Protein AF-0000000070183773 (afdb_homodimer)

Structure (mmCIF, N/CA/C/O backbone):
data_AF-0000000070183773-model_v1
#
loop_
_entity.id
_entity.type
_entity.pdbx_description
1 polymer 'Superfamily II DNA/RNA helicase, SNF2 family'
#
loop_
_atom_site.group_PDB
_atom_site.id
_atom_site.type_symbol
_atom_site.label_atom_id
_atom_site.label_alt_id
_atom_site.label_comp_id
_atom_site.label_asym_id
_atom_site.label_entity_id
_atom_site.label_seq_id
_atom_site.pdbx_PDB_ins_code
_atom_site.Cartn_x
_atom_site.Cartn_y
_atom_site.Cartn_z
_atom_site.occupancy
_atom_site.B_iso_or_equiv
_atom_site.auth_seq_id
_atom_site.auth_comp_id
_atom_site.auth_asym_id
_atom_site.auth_atom_id
_atom_site.pdbx_PDB_model_num
ATOM 1 N N . MET A 1 1 ? -5.711 18.906 1.796 1 95.44 1 MET A N 1
ATOM 2 C CA . MET A 1 1 ? -4.812 17.766 1.725 1 95.44 1 MET A CA 1
ATOM 3 C C . MET A 1 1 ? -5.145 16.734 2.809 1 95.44 1 MET A C 1
ATOM 5 O O . MET A 1 1 ? -5.59 17.109 3.896 1 95.44 1 MET A O 1
ATOM 9 N N . ALA A 1 2 ? -4.988 15.484 2.49 1 97.19 2 ALA A N 1
ATOM 10 C CA . ALA A 1 2 ? -5.207 14.445 3.494 1 97.19 2 ALA A CA 1
ATOM 11 C C . ALA A 1 2 ? -3.998 13.523 3.604 1 97.19 2 ALA A C 1
ATOM 13 O O . ALA A 1 2 ? -3.414 13.133 2.59 1 97.19 2 ALA A O 1
ATOM 14 N N . LEU A 1 3 ? -3.551 13.266 4.805 1 97.88 3 LEU A N 1
ATOM 15 C CA . LEU A 1 3 ? -2.586 12.219 5.117 1 97.88 3 LEU A CA 1
ATOM 16 C C . LEU A 1 3 ? -3.285 10.977 5.656 1 97.88 3 LEU A C 1
ATOM 18 O O . LEU A 1 3 ? -4.012 11.055 6.652 1 97.88 3 LEU A O 1
ATOM 22 N N . VAL A 1 4 ? -3.055 9.867 4.996 1 98.19 4 VAL A N 1
ATOM 23 C CA . VAL A 1 4 ? -3.744 8.625 5.34 1 98.19 4 VAL A CA 1
ATOM 24 C C . VAL A 1 4 ? -2.721 7.527 5.629 1 98.19 4 VAL A C 1
ATOM 26 O O . VAL A 1 4 ? -1.958 7.133 4.742 1 98.19 4 VAL A O 1
ATOM 29 N N . SER A 1 5 ? -2.682 7.066 6.875 1 98.31 5 SER A N 1
ATOM 30 C CA . SER A 1 5 ? -1.774 5.996 7.27 1 98.31 5 SER A CA 1
ATOM 31 C C . SER A 1 5 ? -2.154 5.426 8.633 1 98.31 5 SER A C 1
ATOM 33 O O . SER A 1 5 ? -2.4 6.176 9.578 1 98.31 5 SER A O 1
ATOM 35 N N . PRO A 1 6 ? -2.133 4.113 8.727 1 97.75 6 PRO A N 1
ATOM 36 C CA . PRO A 1 6 ? -2.41 3.57 10.055 1 97.75 6 PRO A CA 1
ATOM 37 C C . PRO A 1 6 ? -1.396 4.023 11.102 1 97.75 6 PRO A C 1
ATOM 39 O O . PRO A 1 6 ? -1.747 4.195 12.273 1 97.75 6 PRO A O 1
ATOM 42 N N . TRP A 1 7 ? -0.132 4.168 10.633 1 97.94 7 TRP A N 1
ATOM 43 C CA . TRP A 1 7 ? 0.935 4.645 11.508 1 97.94 7 TRP A CA 1
ATOM 44 C C . TRP A 1 7 ? 1.614 5.875 10.922 1 97.94 7 TRP A C 1
ATOM 46 O O . TRP A 1 7 ? 1.997 5.879 9.75 1 97.94 7 TRP A O 1
ATOM 56 N N . ILE A 1 8 ? 1.723 6.875 11.789 1 97.94 8 ILE A N 1
ATOM 57 C CA . ILE A 1 8 ? 2.422 8.086 11.367 1 97.94 8 ILE A CA 1
ATOM 58 C C . ILE A 1 8 ? 3.455 8.477 12.422 1 97.94 8 ILE A C 1
ATOM 60 O O . ILE A 1 8 ? 3.123 8.633 13.602 1 97.94 8 ILE A O 1
ATOM 64 N N . SER A 1 9 ? 4.652 8.562 12.016 1 97.38 9 SER A N 1
ATOM 65 C CA . SER A 1 9 ? 5.727 9.109 12.844 1 97.38 9 SER A CA 1
ATOM 66 C C . SER A 1 9 ? 6.02 10.562 12.484 1 97.38 9 SER A C 1
ATOM 68 O O . SER A 1 9 ? 5.754 10.992 11.359 1 97.38 9 SER A O 1
ATOM 70 N N . ASP A 1 10 ? 6.504 11.266 13.43 1 97.31 10 ASP A N 1
ATOM 71 C CA . ASP A 1 10 ? 6.941 12.625 13.141 1 97.31 10 ASP A CA 1
ATOM 72 C C . ASP A 1 10 ? 8.297 12.633 12.445 1 97.31 10 ASP A C 1
ATOM 74 O O . ASP A 1 10 ? 9.289 13.109 13 1 97.31 10 ASP A O 1
ATOM 78 N N . ILE A 1 11 ? 8.258 12.172 11.273 1 96.62 11 ILE A N 1
ATOM 79 C CA . ILE A 1 11 ? 9.469 12.016 10.484 1 96.62 11 ILE A CA 1
ATOM 80 C C . ILE A 1 11 ? 9.961 13.383 10.016 1 96.62 11 ILE A C 1
ATOM 82 O O . ILE A 1 11 ? 9.195 14.352 10.008 1 96.62 11 ILE A O 1
ATOM 86 N N . GLU A 1 12 ? 11.195 13.469 9.641 1 94 12 GLU A N 1
ATOM 87 C CA . GLU A 1 12 ? 11.711 14.664 8.992 1 94 12 GLU A CA 1
ATOM 88 C C . GLU A 1 12 ? 11.367 14.68 7.508 1 94 12 GLU A C 1
ATOM 90 O O . GLU A 1 12 ? 11.555 13.688 6.812 1 94 12 GLU A O 1
ATOM 95 N N . VAL A 1 13 ? 10.859 15.867 7.094 1 91.69 13 VAL A N 1
ATOM 96 C CA . VAL A 1 13 ? 10.531 16.031 5.68 1 91.69 13 VAL A CA 1
ATOM 97 C C . VAL A 1 13 ? 11.367 17.156 5.078 1 91.69 13 VAL A C 1
ATOM 99 O O . VAL A 1 13 ? 11.773 18.078 5.785 1 91.69 13 VAL A O 1
ATOM 102 N N . VAL A 1 14 ? 11.719 16.938 3.805 1 85.38 14 VAL A N 1
ATOM 103 C CA . VAL A 1 14 ? 12.461 17.953 3.074 1 85.38 14 VAL A CA 1
ATOM 104 C C . VAL A 1 14 ? 11.508 18.75 2.18 1 85.38 14 VAL A C 1
ATOM 106 O O . VAL A 1 14 ? 10.867 18.188 1.294 1 85.38 14 VAL A O 1
ATOM 109 N N . LEU A 1 15 ? 11.328 19.953 2.436 1 80 15 LEU A N 1
ATOM 110 C CA . LEU A 1 15 ? 10.43 20.828 1.687 1 80 15 LEU A CA 1
ATOM 111 C C . LEU A 1 15 ? 11.219 21.922 0.959 1 80 15 LEU A C 1
ATOM 113 O O . LEU A 1 15 ? 12.32 22.281 1.372 1 80 15 LEU A O 1
ATOM 117 N N . PRO A 1 16 ? 10.703 22.328 -0.235 1 72.62 16 PRO A N 1
ATOM 118 C CA . PRO A 1 16 ? 11.383 23.438 -0.902 1 72.62 16 PRO A CA 1
ATOM 119 C C . PRO A 1 16 ? 11.375 24.719 -0.068 1 72.62 16 PRO A C 1
ATOM 121 O O . PRO A 1 16 ? 10.414 24.969 0.668 1 72.62 16 PRO A O 1
ATOM 124 N N . VAL A 1 17 ? 12.539 25.312 -0.153 1 66.19 17 VAL A N 1
ATOM 125 C CA . VAL A 1 17 ? 12.625 26.578 0.572 1 66.19 17 VAL A CA 1
ATOM 126 C C . VAL A 1 17 ? 11.805 27.641 -0.146 1 66.19 17 VAL A C 1
ATOM 128 O O . VAL A 1 17 ? 11.969 27.859 -1.349 1 66.19 17 VAL A O 1
ATOM 131 N N . ASN A 1 18 ? 10.828 27.984 0.39 1 68.75 18 ASN A N 1
ATOM 132 C CA . ASN A 1 18 ? 10.008 29.094 -0.091 1 68.75 18 ASN A CA 1
ATOM 133 C C . ASN A 1 18 ? 9.422 29.906 1.064 1 68.75 18 ASN A C 1
ATOM 135 O O . ASN A 1 18 ? 9.938 29.859 2.182 1 68.75 18 ASN A O 1
ATOM 139 N N . ASN A 1 19 ? 8.609 30.844 0.77 1 61.78 19 ASN A N 1
ATOM 140 C CA . ASN A 1 19 ? 8.062 31.734 1.789 1 61.78 19 ASN A CA 1
ATOM 141 C C . ASN A 1 19 ? 7.402 30.953 2.922 1 61.78 19 ASN A C 1
ATOM 143 O O . ASN A 1 19 ? 7.277 31.453 4.039 1 61.78 19 ASN A O 1
ATOM 147 N N . ARG A 1 20 ? 7.113 29.766 2.672 1 60.97 20 ARG A N 1
ATOM 148 C CA . ARG A 1 20 ? 6.352 28.984 3.648 1 60.97 20 ARG A CA 1
ATOM 149 C C . ARG A 1 20 ? 7.277 28.188 4.555 1 60.97 20 ARG A C 1
ATOM 151 O O . ARG A 1 20 ? 6.941 27.922 5.711 1 60.97 20 ARG A O 1
ATOM 158 N N . PHE A 1 21 ? 8.344 27.875 3.951 1 66.44 21 PHE A N 1
ATOM 159 C CA . PHE A 1 21 ? 9.266 27 4.672 1 66.44 21 PHE A CA 1
ATOM 160 C C . PHE A 1 21 ? 10.609 27.688 4.895 1 66.44 21 PHE A C 1
ATOM 162 O O . PHE A 1 21 ? 11.312 28 3.938 1 66.44 21 PHE A O 1
ATOM 169 N N . ASP A 1 22 ? 10.938 27.953 6.066 1 64.94 22 ASP A N 1
ATOM 170 C CA . ASP A 1 22 ? 12.18 28.656 6.398 1 64.94 22 ASP A CA 1
ATOM 171 C C . ASP A 1 22 ? 13.367 27.703 6.375 1 64.94 22 ASP A C 1
ATOM 173 O O . ASP A 1 22 ? 14.523 28.125 6.316 1 64.94 22 ASP A O 1
ATOM 177 N N . GLU A 1 23 ? 12.883 26.422 6.594 1 75.44 23 GLU A N 1
ATOM 178 C CA . GLU A 1 23 ? 13.945 25.422 6.633 1 75.44 23 GLU A CA 1
ATOM 179 C C . GLU A 1 23 ? 13.711 24.312 5.609 1 75.44 23 GLU A C 1
ATOM 181 O O . GLU A 1 23 ? 12.562 23.922 5.367 1 75.44 23 GLU A O 1
ATOM 186 N N . ARG A 1 24 ? 14.836 23.875 5.105 1 77.5 24 ARG A N 1
ATOM 187 C CA . ARG A 1 24 ? 14.797 22.812 4.102 1 77.5 24 ARG A CA 1
ATOM 188 C C . ARG A 1 24 ? 14.344 21.5 4.711 1 77.5 24 ARG A C 1
ATOM 190 O O . ARG A 1 24 ? 13.625 20.734 4.07 1 77.5 24 ARG A O 1
ATOM 197 N N . LYS A 1 25 ? 14.578 21.391 6.066 1 88.25 25 LYS A N 1
ATOM 198 C CA . LYS A 1 25 ? 14.219 20.156 6.773 1 88.25 25 LYS A CA 1
ATOM 199 C C . LYS A 1 25 ? 13.43 20.469 8.039 1 88.25 25 LYS A C 1
ATOM 201 O O . LYS A 1 25 ? 13.789 21.359 8.805 1 88.25 25 LYS A O 1
ATOM 206 N N . MET A 1 26 ? 12.32 19.812 8.148 1 91.81 26 MET A N 1
ATOM 207 C CA . MET A 1 26 ? 11.531 19.984 9.367 1 91.81 26 MET A CA 1
ATOM 208 C C . MET A 1 26 ? 10.734 18.719 9.672 1 91.81 26 MET A C 1
ATOM 210 O O . MET A 1 26 ? 10.586 17.859 8.812 1 91.81 26 MET A O 1
ATOM 214 N N . TYR A 1 27 ? 10.289 18.656 10.906 1 95.12 27 TYR A N 1
ATOM 215 C CA . TYR A 1 27 ? 9.453 17.531 11.297 1 95.12 27 TYR A CA 1
ATOM 216 C C . TYR A 1 27 ? 8.07 17.625 10.664 1 95.12 27 TYR A C 1
ATOM 218 O O . TYR A 1 27 ? 7.57 18.734 10.422 1 95.12 27 TYR A O 1
ATOM 226 N N . LEU A 1 28 ? 7.5 16.516 10.438 1 96.38 28 LEU A N 1
ATOM 227 C CA . LEU A 1 28 ? 6.195 16.438 9.789 1 96.38 28 LEU A CA 1
ATOM 228 C C . LEU A 1 28 ? 5.172 17.297 10.523 1 96.38 28 LEU A C 1
ATOM 230 O O . LEU A 1 28 ? 4.395 18.016 9.898 1 96.38 28 LEU A O 1
ATOM 234 N N . SER A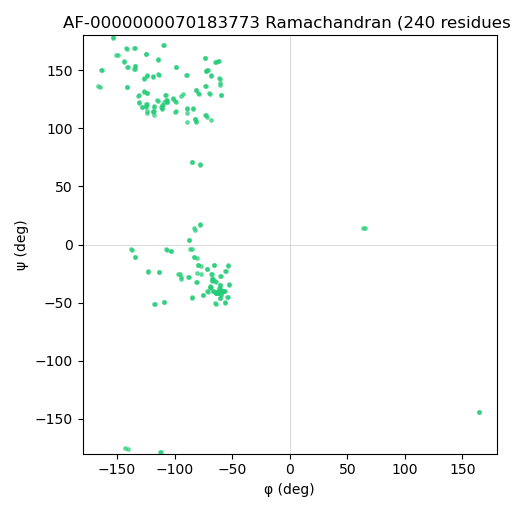 1 29 ? 5.133 17.234 11.836 1 95.38 29 SER A N 1
ATOM 235 C CA . SER A 1 29 ? 4.191 18.016 12.625 1 95.38 29 SER A CA 1
ATOM 236 C C . SER A 1 29 ? 4.332 19.516 12.328 1 95.38 29 SER A C 1
ATOM 238 O O . SER A 1 29 ? 3.334 20.219 12.156 1 95.38 29 SER A O 1
ATOM 240 N N . LYS A 1 30 ? 5.547 20 12.172 1 91.88 30 LYS A N 1
ATOM 241 C CA . LYS A 1 30 ? 5.805 21.406 11.875 1 91.88 30 LYS A CA 1
ATOM 242 C C . LYS A 1 30 ? 5.406 21.734 10.438 1 91.88 30 LYS A C 1
ATOM 244 O O . LYS A 1 30 ? 4.891 22.828 10.172 1 91.88 30 LYS A O 1
ATOM 249 N N . ALA A 1 31 ? 5.707 20.828 9.57 1 92.19 31 ALA A N 1
ATOM 250 C CA . ALA A 1 31 ? 5.328 21.031 8.172 1 92.19 31 ALA A CA 1
ATOM 251 C C . ALA A 1 31 ? 3.814 21.172 8.031 1 92.19 31 ALA A C 1
ATOM 253 O O . ALA A 1 31 ? 3.334 22.031 7.297 1 92.19 31 ALA A O 1
ATOM 254 N N . ILE A 1 32 ? 3.107 20.328 8.758 1 93.62 32 ILE A N 1
ATOM 255 C CA . ILE A 1 32 ? 1.65 20.375 8.719 1 93.62 32 ILE A CA 1
ATOM 256 C C . ILE A 1 32 ? 1.154 21.703 9.273 1 93.62 32 ILE A C 1
ATOM 258 O O . ILE A 1 32 ? 0.252 22.328 8.703 1 93.62 32 ILE A O 1
ATOM 262 N N . GLU A 1 33 ? 1.726 22.125 10.281 1 88.88 33 GLU A N 1
ATOM 263 C CA . GLU A 1 33 ? 1.355 23.406 10.891 1 88.88 33 GLU A CA 1
ATOM 264 C C . GLU A 1 33 ? 1.561 24.562 9.914 1 88.88 33 GLU A C 1
ATOM 266 O O . GLU A 1 33 ? 0.732 25.469 9.836 1 88.88 33 GLU A O 1
ATOM 271 N N . ALA A 1 34 ? 2.643 24.469 9.211 1 85.25 34 ALA A N 1
ATOM 272 C CA . ALA A 1 34 ? 2.961 25.531 8.258 1 85.25 34 ALA A CA 1
ATOM 273 C C . ALA A 1 34 ? 1.949 25.562 7.113 1 85.25 34 ALA A C 1
ATOM 275 O O . ALA A 1 34 ? 1.681 26.609 6.543 1 85.25 34 ALA A O 1
ATOM 276 N N . LEU A 1 35 ? 1.397 24.438 6.801 1 86.62 35 LEU A N 1
ATOM 277 C CA . LEU A 1 35 ? 0.444 24.312 5.703 1 86.62 35 LEU A CA 1
ATOM 278 C C . LEU A 1 35 ? -0.948 24.766 6.141 1 86.62 35 LEU A C 1
ATOM 280 O O . LEU A 1 35 ? -1.755 25.203 5.312 1 86.62 35 LEU A O 1
ATOM 284 N N . GLU A 1 36 ? -1.345 24.594 7.398 1 84.31 36 GLU A N 1
ATOM 285 C CA . GLU A 1 36 ? -2.678 24.828 7.941 1 84.31 36 GLU A CA 1
ATOM 286 C C . GLU A 1 36 ? -3.131 26.266 7.676 1 84.31 36 GLU A C 1
ATOM 288 O O . GLU A 1 36 ? -4.332 26.531 7.566 1 84.31 36 GLU A O 1
ATOM 293 N N . GLY A 1 37 ? -2.314 27.188 7.465 1 77 37 GLY A N 1
ATOM 294 C CA . GLY A 1 37 ? -2.721 28.547 7.148 1 77 37 GLY A CA 1
ATOM 295 C C . GLY A 1 37 ? -3.295 28.688 5.75 1 77 37 GLY A C 1
ATOM 296 O O . GLY A 1 37 ? -4.168 29.531 5.516 1 77 37 GLY A O 1
ATOM 297 N N . ASP A 1 38 ? -3.012 27.797 4.867 1 81.56 38 ASP A N 1
ATOM 298 C CA . ASP A 1 38 ? -3.348 27.938 3.453 1 81.56 38 ASP A CA 1
ATOM 299 C C . ASP A 1 38 ? -4.207 26.766 2.973 1 81.56 38 ASP A C 1
ATOM 301 O O . ASP A 1 38 ? -4.953 26.906 2.002 1 81.56 38 ASP A O 1
ATOM 305 N N . THR A 1 39 ? -4.07 25.703 3.707 1 86.88 39 THR A N 1
ATOM 306 C CA . THR A 1 39 ? -4.719 24.484 3.248 1 86.88 39 THR A CA 1
ATOM 307 C C . THR A 1 39 ? -5.301 23.703 4.426 1 86.88 39 THR A C 1
ATOM 309 O O . THR A 1 39 ? -4.684 23.625 5.492 1 86.88 39 THR A O 1
ATOM 312 N N . GLU A 1 40 ? -6.484 23.234 4.262 1 91.75 40 GLU A N 1
ATOM 313 C CA . GLU A 1 40 ? -7.039 22.312 5.254 1 91.75 40 GLU A CA 1
ATOM 314 C C . GLU A 1 40 ? -6.332 20.969 5.219 1 91.75 40 GLU A C 1
ATOM 316 O O . GLU A 1 40 ? -6.148 20.375 4.148 1 91.75 40 GLU A O 1
ATOM 321 N N . VAL A 1 41 ? -5.906 20.531 6.398 1 95.19 41 VAL A N 1
ATOM 322 C CA . VAL A 1 41 ? -5.199 19.266 6.469 1 95.19 41 VAL A CA 1
ATOM 323 C C . VAL A 1 41 ? -6.023 18.25 7.273 1 95.19 41 VAL A C 1
ATOM 325 O O . VAL A 1 41 ? -6.441 18.547 8.398 1 95.19 41 VAL A O 1
ATOM 328 N N . LEU A 1 42 ? -6.301 17.156 6.656 1 96 42 LEU A N 1
ATOM 329 C CA . LEU A 1 42 ? -6.961 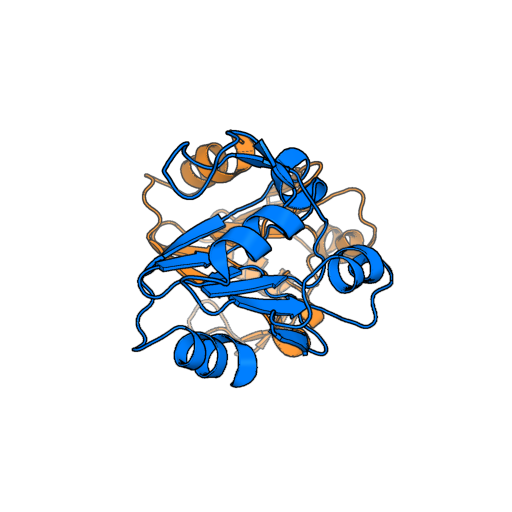16.016 7.277 1 96 42 LEU A CA 1
ATOM 330 C C . LEU A 1 42 ? -5.973 14.867 7.488 1 96 42 LEU A C 1
ATOM 332 O O . LEU A 1 42 ? -5.211 14.523 6.582 1 96 42 LEU A O 1
ATOM 336 N N . VAL A 1 43 ? -5.941 14.367 8.711 1 96.56 43 VAL A N 1
ATOM 337 C CA . VAL A 1 43 ? -5.062 13.242 9.016 1 96.56 43 VAL A CA 1
ATOM 338 C C . VAL A 1 43 ? -5.895 12.047 9.461 1 96.56 43 VAL A C 1
ATOM 340 O O . VAL A 1 43 ? -6.617 12.117 10.461 1 96.56 43 VAL A O 1
ATOM 343 N N . LEU A 1 44 ? -5.797 10.961 8.695 1 96.94 44 LEU A N 1
ATOM 344 C CA . LEU A 1 44 ? -6.488 9.719 9.031 1 96.94 44 LEU A CA 1
ATOM 345 C C . LEU A 1 44 ? -5.504 8.672 9.547 1 96.94 44 LEU A C 1
ATOM 347 O O . LEU A 1 44 ? -4.551 8.312 8.859 1 96.94 44 LEU A O 1
ATOM 351 N N . ILE A 1 45 ? -5.773 8.188 10.781 1 97.12 45 ILE A N 1
ATOM 352 C CA . ILE A 1 45 ? -4.891 7.219 11.422 1 97.12 45 ILE A CA 1
ATOM 353 C C . ILE A 1 45 ? -5.719 6.102 12.055 1 97.12 45 ILE A C 1
ATOM 355 O O . ILE A 1 45 ? 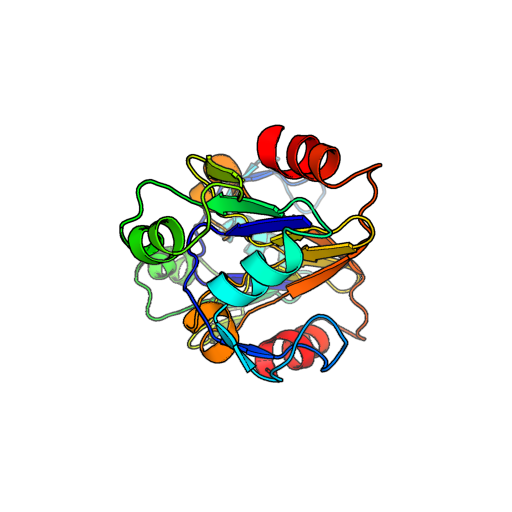-6.949 6.172 12.078 1 97.12 45 ILE A O 1
ATOM 359 N N . ARG A 1 46 ? -4.977 5.039 12.469 1 94.25 46 ARG A N 1
ATOM 360 C CA . ARG A 1 46 ? -5.57 4.07 13.383 1 94.25 46 ARG A CA 1
ATOM 361 C C . ARG A 1 46 ? -5.332 4.469 14.836 1 94.25 46 ARG A C 1
ATOM 363 O O . ARG A 1 46 ? -4.184 4.594 15.266 1 94.25 46 ARG A O 1
ATOM 370 N N . SER A 1 47 ? -6.234 4.918 15.5 1 76.06 47 SER A N 1
ATOM 371 C CA . SER A 1 47 ? -6.031 5.547 16.797 1 76.06 47 SER A CA 1
ATOM 372 C C . SER A 1 47 ? -5.879 4.5 17.906 1 76.06 47 SER A C 1
ATOM 374 O O . SER A 1 47 ? -5.473 4.824 19.016 1 76.06 47 SER A O 1
ATOM 376 N N . ASP A 1 48 ? -6.141 3.377 17.656 1 83.06 48 ASP A N 1
ATOM 377 C CA . ASP A 1 48 ? -5.957 2.363 18.688 1 83.06 48 ASP A CA 1
ATOM 378 C C . ASP A 1 48 ? -4.5 1.902 18.75 1 83.06 48 ASP A C 1
ATOM 380 O O . ASP A 1 48 ? -4.18 0.941 19.453 1 83.06 48 ASP A O 1
ATOM 384 N N . GLN A 1 49 ? -3.74 2.664 18.094 1 85.06 49 GLN A N 1
ATOM 385 C CA . GLN A 1 49 ? -2.316 2.338 18.078 1 85.06 49 GLN A CA 1
ATOM 386 C C . GLN A 1 49 ? -1.514 3.357 18.891 1 85.06 49 GLN A C 1
ATOM 388 O O . GLN A 1 49 ? -1.456 4.535 18.516 1 85.06 49 GLN A O 1
ATOM 393 N N . GLU A 1 50 ? -0.785 2.949 19.875 1 91.75 50 GLU A N 1
ATOM 394 C CA . GLU A 1 50 ? 0.013 3.834 20.719 1 91.75 50 GLU A CA 1
ATOM 395 C C . GLU A 1 50 ? 1.059 4.582 19.906 1 91.75 50 GLU A C 1
ATOM 397 O O . GLU A 1 50 ? 1.461 5.691 20.266 1 91.75 50 GLU A O 1
ATOM 402 N N . HIS A 1 51 ? 1.424 3.969 18.875 1 93.81 51 HIS A N 1
ATOM 403 C CA . HIS A 1 51 ? 2.41 4.559 17.984 1 93.81 51 HIS A CA 1
ATOM 404 C C . HIS A 1 51 ? 2 5.969 17.562 1 93.81 51 HIS A C 1
ATOM 406 O O . HIS A 1 51 ? 2.852 6.848 17.406 1 93.81 51 HIS A O 1
ATOM 412 N N . ASN A 1 52 ? 0.753 6.195 17.422 1 96.69 52 ASN A N 1
ATOM 413 C CA . ASN A 1 52 ? 0.258 7.449 16.859 1 96.69 52 ASN A CA 1
ATOM 414 C C . ASN A 1 52 ? 0.102 8.523 17.938 1 96.69 52 ASN A C 1
ATOM 416 O O . ASN A 1 52 ? -0.23 9.664 17.641 1 96.69 52 ASN A O 1
ATOM 420 N N . ASN A 1 53 ? 0.345 8.203 19.219 1 94.56 53 ASN A N 1
ATOM 421 C CA . ASN A 1 53 ? 0.145 9.164 20.297 1 94.56 53 ASN A CA 1
ATOM 422 C C . ASN A 1 53 ? 1.046 10.383 20.141 1 94.56 53 ASN A C 1
ATOM 424 O O . ASN A 1 53 ? 0.625 11.508 20.422 1 94.56 53 ASN A O 1
ATOM 428 N N . TYR A 1 54 ? 2.221 10.133 19.688 1 95.06 54 TYR A N 1
ATOM 429 C CA . TYR A 1 54 ? 3.176 11.227 19.562 1 95.06 54 TYR A CA 1
ATOM 430 C C . TYR A 1 54 ? 2.697 12.25 18.531 1 95.06 54 TYR A C 1
ATOM 432 O O . TYR A 1 54 ? 2.59 13.445 18.844 1 95.06 54 TYR A O 1
ATOM 440 N N . ILE A 1 55 ? 2.336 11.805 17.391 1 95.19 55 ILE A N 1
ATOM 441 C CA . ILE A 1 55 ? 1.965 12.75 16.344 1 95.19 55 ILE A CA 1
ATOM 442 C C . ILE A 1 55 ? 0.647 13.43 16.703 1 95.19 55 ILE A C 1
ATOM 444 O O . ILE A 1 55 ? 0.469 14.625 16.453 1 95.19 55 ILE A O 1
ATOM 448 N N . LYS A 1 56 ? -0.22 12.727 17.297 1 93.5 56 LYS A N 1
ATOM 449 C CA . LYS A 1 56 ? -1.495 13.289 17.734 1 93.5 56 LYS A CA 1
ATOM 450 C C . LYS A 1 56 ? -1.282 14.461 18.688 1 93.5 56 LYS A C 1
ATOM 452 O O . LYS A 1 56 ? -1.963 15.484 18.578 1 93.5 56 LYS A O 1
ATOM 457 N N . SER A 1 57 ? -0.367 14.328 19.516 1 93.94 57 SER A N 1
ATOM 458 C CA . SER A 1 57 ? -0.163 15.32 20.562 1 93.94 57 SER A CA 1
ATOM 459 C C . SER A 1 57 ? 0.652 16.5 20.062 1 93.94 57 SER A C 1
ATOM 461 O O . SER A 1 57 ? 0.72 17.547 20.703 1 93.94 57 SER A O 1
ATOM 463 N N . HIS A 1 58 ? 1.236 16.359 18.859 1 94.56 58 HIS A N 1
ATOM 464 C CA . HIS A 1 58 ? 2.115 17.422 18.359 1 94.56 58 HIS A CA 1
ATOM 465 C C . HIS A 1 58 ? 1.454 18.203 17.234 1 94.56 58 HIS A C 1
ATOM 467 O O . HIS A 1 58 ? 2.027 19.156 16.719 1 94.56 58 HIS A O 1
ATOM 473 N N . LEU A 1 59 ? 0.316 17.75 16.891 1 93.75 59 LEU A N 1
ATOM 474 C CA . LEU A 1 59 ? -0.429 18.5 15.883 1 93.75 59 LEU A CA 1
ATOM 475 C C . LEU A 1 59 ? -1.323 19.547 16.547 1 93.75 59 LEU A C 1
ATOM 477 O O . LEU A 1 59 ? -1.835 19.328 17.641 1 93.75 59 LEU A O 1
ATOM 481 N N . SER A 1 60 ? -1.42 20.625 15.789 1 90.5 60 SER A N 1
ATOM 482 C CA . SER A 1 60 ? -2.287 21.703 16.281 1 90.5 60 SER A CA 1
ATOM 483 C C . SER A 1 60 ? -3.742 21.25 16.344 1 90.5 60 SER A C 1
ATOM 485 O O . SER A 1 60 ? -4.152 20.344 15.594 1 90.5 60 SER A O 1
ATOM 487 N N . GLU A 1 61 ? -4.547 21.906 17.188 1 89.19 61 GLU A N 1
ATOM 488 C CA . GLU A 1 61 ? -5.965 21.594 17.328 1 89.19 61 GLU A CA 1
ATOM 489 C C . GLU A 1 61 ? -6.734 21.906 16.047 1 89.19 61 GLU A C 1
ATOM 491 O O . GLU A 1 61 ? -7.844 21.406 15.852 1 89.19 61 GLU A O 1
ATOM 496 N N . SER A 1 62 ? -6.109 22.688 15.234 1 89.12 62 SER A N 1
ATOM 497 C CA . SER A 1 62 ? -6.789 23.078 14 1 89.12 62 SER A CA 1
ATOM 498 C C . SER A 1 62 ? -6.703 21.969 12.953 1 89.12 62 SER A C 1
ATOM 500 O O . SER A 1 62 ? -7.438 21.984 11.961 1 89.12 62 SER A O 1
ATOM 502 N N . VAL A 1 63 ? -5.797 21.078 13.172 1 94.06 63 VAL A N 1
ATOM 503 C CA . VAL A 1 63 ? -5.68 19.953 12.25 1 94.06 63 VAL A CA 1
ATOM 504 C C . VAL A 1 63 ? -6.75 18.906 12.57 1 94.06 63 VAL A C 1
ATOM 506 O O . VAL A 1 63 ? -6.941 18.547 13.734 1 94.06 63 VAL A O 1
ATOM 509 N N . ASP A 1 64 ? -7.457 18.484 11.586 1 93.88 64 ASP A N 1
ATOM 510 C CA . ASP A 1 64 ? -8.469 17.453 11.758 1 93.88 64 ASP A CA 1
ATOM 511 C C . ASP A 1 64 ? -7.828 16.062 11.75 1 93.88 64 ASP A C 1
ATOM 513 O O . ASP A 1 64 ? -7.406 15.578 10.695 1 93.88 64 ASP A O 1
ATOM 517 N N . VAL A 1 65 ? -7.762 15.492 12.922 1 94.12 65 VAL A N 1
ATOM 518 C CA . VAL A 1 65 ? -7.234 14.133 13.07 1 94.12 65 VAL A CA 1
ATOM 519 C C . VAL A 1 65 ? -8.375 13.164 13.367 1 94.12 65 VAL A C 1
ATOM 521 O O . VAL A 1 65 ? -9.109 13.344 14.344 1 94.12 65 VAL A O 1
ATOM 524 N N . ARG A 1 66 ? -8.484 12.125 12.523 1 94.12 66 ARG A N 1
ATOM 525 C CA . ARG A 1 66 ? -9.57 11.164 12.695 1 94.12 66 ARG A CA 1
ATOM 526 C C . ARG A 1 66 ? -9.039 9.742 12.766 1 94.12 66 ARG A C 1
ATOM 528 O O . ARG A 1 66 ? -8.117 9.375 12.031 1 94.12 66 ARG A O 1
ATOM 535 N N . SER A 1 67 ? -9.695 9.023 13.617 1 93.81 67 SER A N 1
ATOM 536 C CA . SER A 1 67 ? -9.406 7.598 13.711 1 93.81 67 SER A CA 1
ATOM 537 C C . SER A 1 67 ? -10.32 6.781 12.812 1 93.81 67 SER A C 1
ATOM 539 O O . SER A 1 67 ? -11.539 6.953 12.836 1 93.81 67 SER A O 1
ATOM 541 N N . VAL A 1 68 ? -9.688 5.961 12.055 1 94.25 68 VAL A N 1
ATOM 542 C CA . VAL A 1 68 ? -10.438 5.082 11.156 1 94.25 68 VAL A CA 1
ATOM 543 C C . VAL A 1 68 ? -10.164 3.621 11.516 1 94.25 68 VAL A C 1
ATOM 545 O O . VAL A 1 68 ? -9.039 3.137 11.352 1 94.25 68 VAL A O 1
ATOM 548 N N . PRO A 1 69 ? -11.227 2.963 11.961 1 92.5 69 PRO A N 1
ATOM 549 C CA . PRO A 1 69 ? -11.023 1.543 12.266 1 92.5 69 PRO A CA 1
ATOM 550 C C . PRO A 1 69 ? -10.594 0.735 11.047 1 92.5 69 PRO A C 1
ATOM 552 O O . PRO A 1 69 ? -11.039 1.011 9.93 1 92.5 69 PRO A O 1
ATOM 555 N N . ASP A 1 70 ? -9.727 -0.236 11.211 1 94.19 70 ASP A N 1
ATOM 556 C CA . ASP A 1 70 ? -9.266 -1.197 10.219 1 94.19 70 ASP A CA 1
ATOM 557 C C . ASP A 1 70 ? -8.516 -0.499 9.086 1 94.19 70 ASP A C 1
ATOM 559 O O . ASP A 1 70 ? -8.32 -1.076 8.016 1 94.19 70 ASP A O 1
ATOM 563 N N . LEU A 1 71 ? -8.148 0.762 9.328 1 96.75 71 LEU A N 1
ATOM 564 C CA . LEU A 1 71 ? -7.387 1.489 8.32 1 96.75 71 LEU A CA 1
ATOM 565 C C . LEU A 1 71 ? -6.07 0.781 8.016 1 96.75 71 LEU A C 1
ATOM 567 O O . LEU A 1 71 ? -5.309 0.455 8.93 1 96.75 71 LEU A O 1
ATOM 571 N N . HIS A 1 72 ? -5.84 0.555 6.719 1 97.31 72 HIS A N 1
ATOM 572 C CA . HIS A 1 72 ? -4.566 -0.002 6.281 1 97.31 72 HIS A CA 1
ATOM 573 C C . HIS A 1 72 ? -4.059 0.706 5.027 1 97.31 72 HIS A C 1
ATOM 575 O O . HIS A 1 72 ? -2.912 0.502 4.617 1 97.31 72 HIS A O 1
ATOM 581 N N . ALA A 1 73 ? -4.891 1.618 4.539 1 97.88 73 ALA A N 1
ATOM 582 C CA . ALA A 1 73 ? -4.527 2.424 3.377 1 97.88 73 ALA A CA 1
ATOM 583 C C . ALA A 1 73 ? -3.4 3.396 3.713 1 97.88 73 ALA A C 1
ATOM 585 O O . ALA A 1 73 ? -3.291 3.861 4.852 1 97.88 73 ALA A O 1
ATOM 586 N N . LYS A 1 74 ? -2.529 3.66 2.752 1 98.31 74 LYS A N 1
ATOM 587 C CA . LYS A 1 74 ? -1.482 4.676 2.807 1 98.31 74 LYS A CA 1
ATOM 588 C C . LYS A 1 74 ? -1.586 5.637 1.627 1 98.31 74 LYS A C 1
ATOM 590 O O . LYS A 1 74 ? -1.523 5.219 0.469 1 98.31 74 LYS A O 1
ATOM 595 N N . ALA A 1 75 ? -1.754 6.91 1.952 1 98.44 75 ALA A N 1
ATOM 596 C CA . ALA A 1 75 ? -1.874 7.867 0.854 1 98.44 75 ALA A CA 1
ATOM 597 C C . ALA A 1 75 ? -1.658 9.297 1.345 1 98.44 75 ALA A C 1
ATOM 599 O O . ALA A 1 75 ? -1.888 9.602 2.518 1 98.44 75 ALA A O 1
ATOM 600 N N . VAL A 1 76 ? -1.162 10.133 0.537 1 97.94 76 VAL A N 1
ATOM 601 C CA . VAL A 1 76 ? -1.249 11.586 0.62 1 97.94 76 VAL A CA 1
ATOM 602 C C . VAL A 1 76 ? -2.133 12.117 -0.507 1 97.94 76 VAL A C 1
ATOM 604 O O . VAL A 1 76 ? -1.802 11.969 -1.686 1 97.94 76 VAL A O 1
ATOM 607 N N . VAL A 1 77 ? -3.213 12.727 -0.129 1 97.94 77 VAL A N 1
ATOM 608 C CA . VAL A 1 77 ? -4.227 13.117 -1.104 1 97.94 77 VAL A CA 1
ATOM 609 C C . VAL A 1 77 ? -4.254 14.641 -1.232 1 97.94 77 VAL A C 1
ATOM 611 O O . VAL A 1 77 ? -4.445 15.352 -0.242 1 97.94 77 VAL A O 1
ATOM 614 N N . SER A 1 78 ? -4.02 15.109 -2.359 1 96.81 78 SER A N 1
ATOM 615 C CA . SER A 1 78 ? -4.18 16.531 -2.682 1 96.81 78 SER A CA 1
ATOM 616 C C . SER A 1 78 ? -5.328 16.75 -3.66 1 96.81 78 SER A C 1
ATOM 618 O O . SER A 1 78 ? -6.008 15.797 -4.051 1 96.81 78 SER A O 1
ATOM 620 N N . GLU A 1 79 ? -5.52 18 -4.027 1 95.56 79 GLU A N 1
ATOM 621 C CA . GLU A 1 79 ? -6.621 18.328 -4.926 1 95.56 79 GLU A CA 1
ATOM 622 C C . GLU A 1 79 ? -6.426 17.703 -6.297 1 95.56 79 GLU A C 1
ATOM 624 O O . GLU A 1 79 ? -7.387 17.234 -6.918 1 95.56 79 GLU A O 1
ATOM 629 N N . ASP A 1 80 ? -5.137 17.547 -6.723 1 96.44 80 ASP A N 1
ATOM 630 C CA . ASP A 1 80 ? -4.898 17.188 -8.117 1 96.44 80 ASP A CA 1
ATOM 631 C C . ASP A 1 80 ? -4.293 15.781 -8.219 1 96.44 80 ASP A C 1
ATOM 633 O O . ASP A 1 80 ? -4.371 15.141 -9.273 1 96.44 80 ASP A O 1
ATOM 637 N N . SER A 1 81 ? -3.65 15.383 -7.102 1 97.56 81 SER A N 1
ATOM 638 C CA . SER A 1 81 ? -2.908 14.125 -7.203 1 97.56 81 SER A CA 1
ATOM 639 C C . SER A 1 81 ? -2.975 13.336 -5.902 1 97.56 81 SER A C 1
ATOM 641 O O . SER A 1 81 ? -3.277 13.898 -4.844 1 97.56 81 SER A O 1
ATOM 643 N N . VAL A 1 82 ? -2.76 12.078 -6.043 1 97.88 82 VAL A N 1
ATOM 644 C CA . VAL A 1 82 ? -2.727 11.172 -4.902 1 97.88 82 VAL A CA 1
ATOM 645 C C . VAL A 1 82 ? -1.445 10.344 -4.9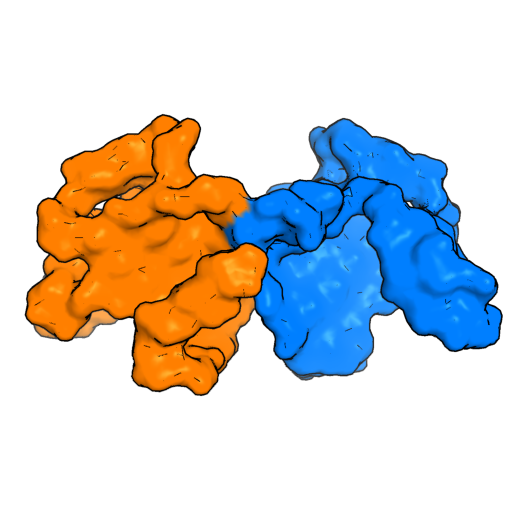41 1 97.88 82 VAL A C 1
ATOM 647 O O . VAL A 1 82 ? -1.139 9.711 -5.957 1 97.88 82 VAL A O 1
ATOM 650 N N . TYR A 1 83 ? -0.669 10.5 -3.947 1 97.94 83 TYR A N 1
ATOM 651 C CA . TYR A 1 83 ? 0.41 9.547 -3.699 1 97.94 83 TYR A CA 1
ATOM 652 C C . TYR A 1 83 ? -0.095 8.344 -2.92 1 97.94 83 TYR A C 1
ATOM 654 O O . TYR A 1 83 ? -0.585 8.477 -1.797 1 97.94 83 TYR A O 1
ATOM 662 N N . ILE A 1 84 ? -0.031 7.113 -3.506 1 98 84 ILE A N 1
ATOM 663 C CA . ILE A 1 84 ? -0.636 5.918 -2.926 1 98 84 ILE A CA 1
ATOM 664 C C . ILE A 1 84 ? 0.347 4.754 -3.004 1 98 84 ILE A C 1
ATOM 666 O O . ILE A 1 84 ? 1.152 4.672 -3.936 1 98 84 ILE A O 1
ATOM 670 N N . GLY A 1 85 ? 0.24 3.82 -2.059 1 97.81 85 GLY A N 1
ATOM 671 C CA . GLY A 1 85 ? 1.078 2.635 -2.127 1 97.81 85 GLY A CA 1
ATOM 672 C C . GLY A 1 85 ? 1.119 1.859 -0.823 1 97.81 85 GLY A C 1
ATOM 673 O O . GLY A 1 85 ? 0.1 1.72 -0.145 1 97.81 85 GLY A O 1
ATOM 674 N N . SER A 1 86 ? 2.297 1.33 -0.596 1 98.31 86 SER A N 1
ATOM 675 C CA . SER A 1 86 ? 2.438 0.41 0.527 1 98.31 86 SER A CA 1
ATOM 676 C C . SER A 1 86 ? 3.123 1.085 1.711 1 98.31 86 SER A C 1
ATOM 678 O O . SER A 1 86 ? 3.15 0.536 2.814 1 98.31 86 SER A O 1
ATOM 680 N N . ALA A 1 87 ? 3.598 2.334 1.565 1 98.06 87 ALA A N 1
ATOM 681 C CA . ALA A 1 87 ? 4.477 2.939 2.562 1 98.06 87 ALA A CA 1
ATOM 682 C C . ALA A 1 87 ? 3.67 3.67 3.633 1 98.06 87 ALA A C 1
ATOM 684 O O . ALA A 1 87 ? 2.984 4.652 3.34 1 98.06 87 ALA A O 1
ATOM 685 N N . ASN A 1 88 ? 3.752 3.223 4.871 1 98.31 88 ASN A N 1
ATOM 686 C CA . ASN A 1 88 ? 3.303 4.047 5.988 1 98.31 88 ASN A CA 1
ATOM 687 C C . ASN A 1 88 ? 4.109 5.34 6.09 1 98.31 88 ASN A C 1
ATOM 689 O O . ASN A 1 88 ? 5.223 5.422 5.574 1 98.31 88 ASN A O 1
ATOM 693 N N . ILE A 1 89 ? 3.527 6.293 6.715 1 98.19 89 ILE A N 1
ATOM 694 C CA . ILE A 1 89 ? 4.266 7.531 6.953 1 98.19 89 ILE A CA 1
ATOM 695 C C . ILE A 1 89 ? 5.109 7.391 8.219 1 98.19 89 ILE A C 1
ATOM 697 O O . ILE A 1 89 ? 4.773 7.961 9.258 1 98.19 89 ILE A O 1
ATOM 701 N N . THR A 1 90 ? 6.156 6.605 8.164 1 97.81 90 THR A N 1
ATOM 702 C CA . THR A 1 90 ? 7.102 6.281 9.227 1 97.81 90 THR A CA 1
ATOM 703 C C . THR A 1 90 ? 8.523 6.184 8.672 1 97.81 90 THR A C 1
ATOM 705 O O . THR A 1 90 ? 8.727 6.227 7.461 1 97.81 90 THR A O 1
ATOM 708 N N . ARG A 1 91 ? 9.445 6.125 9.555 1 95.56 91 ARG A N 1
ATOM 709 C CA . ARG A 1 91 ? 10.82 5.91 9.117 1 95.56 91 ARG A CA 1
ATOM 710 C C . ARG A 1 91 ? 10.961 4.586 8.375 1 95.56 91 ARG A C 1
ATOM 712 O O . ARG A 1 91 ? 11.648 4.512 7.352 1 95.56 91 ARG A O 1
ATOM 719 N N . GLY A 1 92 ? 10.305 3.582 8.828 1 95.88 92 GLY A N 1
ATOM 720 C CA . GLY A 1 92 ? 10.328 2.297 8.148 1 95.88 92 GLY A CA 1
ATOM 721 C C . GLY A 1 92 ? 9.789 2.359 6.734 1 95.88 92 GLY A C 1
ATOM 722 O O . GLY A 1 92 ? 10.422 1.861 5.801 1 95.88 92 GLY A O 1
ATOM 723 N N . GLY A 1 93 ? 8.664 3.02 6.578 1 96.56 93 GLY A N 1
ATOM 724 C CA . GLY A 1 93 ? 8.031 3.131 5.273 1 96.56 93 GLY A CA 1
ATOM 725 C C . GLY A 1 93 ? 8.836 3.961 4.289 1 96.56 93 GLY A C 1
ATOM 726 O O . GLY A 1 93 ? 8.812 3.697 3.086 1 96.56 93 GLY A O 1
ATOM 727 N N . LEU A 1 94 ? 9.555 4.926 4.836 1 94.06 94 LEU A N 1
ATOM 728 C CA . LEU A 1 94 ? 10.195 5.887 3.945 1 94.06 94 LEU A CA 1
ATOM 729 C C . LEU A 1 94 ? 11.648 5.5 3.684 1 94.06 94 LEU A C 1
ATOM 731 O O . LEU A 1 94 ? 12.188 5.801 2.617 1 94.06 94 LEU A O 1
ATOM 735 N N . PHE A 1 95 ? 12.305 4.695 4.684 1 92.62 95 PHE A N 1
ATOM 736 C CA . PHE A 1 95 ? 13.75 4.594 4.523 1 92.62 95 PHE A CA 1
ATOM 737 C C . PHE A 1 95 ? 14.211 3.15 4.691 1 92.62 95 PHE A C 1
ATOM 739 O O . PHE A 1 95 ? 15.359 2.822 4.395 1 92.62 95 PHE A O 1
ATOM 746 N N . VAL A 1 96 ? 13.422 2.264 5.129 1 93.19 96 VAL A N 1
ATOM 747 C CA . VAL A 1 96 ? 13.906 0.932 5.484 1 93.19 96 VAL A CA 1
ATOM 748 C C . VAL A 1 96 ? 13.242 -0.113 4.59 1 93.19 96 VAL A C 1
ATOM 750 O O . VAL A 1 96 ? 13.93 -0.896 3.928 1 93.19 96 VAL A O 1
ATOM 753 N N . ASN A 1 97 ? 11.922 -0.044 4.516 1 95.38 97 ASN A N 1
ATOM 754 C CA . ASN A 1 97 ? 11.148 -1.057 3.801 1 95.38 97 ASN A CA 1
ATOM 755 C C . ASN A 1 97 ? 11.312 -0.923 2.289 1 95.38 97 ASN A C 1
ATOM 757 O O . ASN A 1 97 ? 11.602 0.165 1.786 1 95.38 97 ASN A O 1
ATOM 761 N N . ARG A 1 98 ? 11.219 -2.031 1.629 1 95.38 98 ARG A N 1
ATOM 762 C CA . ARG A 1 98 ? 11.023 -2.02 0.183 1 95.38 98 ARG A CA 1
ATOM 763 C C . ARG A 1 98 ? 9.555 -1.819 -0.166 1 95.38 98 ARG A C 1
ATOM 765 O O . ARG A 1 98 ? 8.742 -2.736 -0.012 1 95.38 98 ARG A O 1
ATOM 772 N N . GLU A 1 99 ? 9.273 -0.696 -0.637 1 96.81 99 GLU A N 1
ATOM 773 C CA . GLU A 1 99 ? 7.902 -0.251 -0.855 1 96.81 99 GLU A CA 1
ATOM 774 C C . GLU A 1 99 ? 7.609 -0.069 -2.342 1 96.81 99 GLU A C 1
ATOM 776 O O . GLU A 1 99 ? 8.531 0.062 -3.148 1 96.81 99 GLU A O 1
ATOM 781 N N . LEU A 1 100 ? 6.395 -0.087 -2.695 1 96.88 100 LEU A N 1
ATOM 782 C CA . LEU A 1 100 ? 5.91 0.334 -4.004 1 96.88 100 LEU A CA 1
ATOM 783 C C . LEU A 1 100 ? 4.84 1.413 -3.869 1 96.88 100 LEU A C 1
ATOM 785 O O . LEU A 1 100 ? 3.807 1.192 -3.234 1 96.88 100 LEU A O 1
ATOM 789 N N . CYS A 1 101 ? 5.133 2.58 -4.43 1 96.81 101 CYS A N 1
ATOM 790 C CA . CYS A 1 101 ? 4.207 3.709 -4.414 1 96.81 101 CYS A CA 1
ATOM 791 C C . CYS A 1 101 ? 4.109 4.355 -5.789 1 96.81 101 CYS A C 1
ATOM 793 O O . CYS A 1 101 ? 5.008 4.195 -6.621 1 96.81 101 CYS A O 1
ATOM 795 N N . GLN A 1 102 ? 2.953 4.98 -5.996 1 95.56 102 GLN A N 1
ATOM 796 C CA . GLN A 1 102 ? 2.711 5.688 -7.25 1 95.56 102 GLN A CA 1
ATOM 797 C C . GLN A 1 102 ? 1.96 6.992 -7.012 1 95.56 102 GLN A C 1
ATOM 799 O O . GLN A 1 102 ? 1.283 7.148 -5.992 1 95.56 102 GLN A O 1
ATOM 804 N N . ILE A 1 103 ? 2.184 7.949 -7.945 1 96.75 103 ILE A N 1
ATOM 805 C CA . ILE A 1 103 ? 1.363 9.156 -7.988 1 96.75 103 ILE A CA 1
ATOM 806 C C . ILE A 1 103 ? 0.321 9.031 -9.094 1 96.75 103 ILE A C 1
ATOM 808 O O . ILE A 1 103 ? 0.659 8.727 -10.242 1 96.75 103 ILE A O 1
ATOM 812 N N . VAL A 1 104 ? -0.907 9.203 -8.719 1 96.12 104 VAL A N 1
ATOM 813 C CA . VAL A 1 104 ? -1.991 9.164 -9.688 1 96.12 104 VAL A CA 1
ATOM 814 C C . VAL A 1 104 ? -2.812 10.445 -9.609 1 96.12 104 VAL A C 1
ATOM 816 O O . VAL A 1 104 ? -2.688 11.203 -8.641 1 96.12 104 VAL A O 1
ATOM 819 N N . GLU A 1 105 ? -3.564 10.641 -10.625 1 96.62 105 GLU A N 1
ATOM 820 C CA . GLU A 1 105 ? -4.449 11.805 -10.617 1 96.62 105 GLU A CA 1
ATOM 821 C C . GLU A 1 105 ? -5.621 11.602 -9.664 1 96.62 105 GLU A C 1
ATOM 823 O O . GLU A 1 105 ? -6.191 10.508 -9.594 1 96.62 105 GLU A O 1
ATOM 828 N N . ASN A 1 106 ? -5.91 12.641 -8.922 1 97.69 106 ASN A N 1
ATOM 829 C CA . ASN A 1 106 ? -7.184 12.648 -8.203 1 97.69 106 ASN A CA 1
ATOM 830 C C . ASN A 1 106 ? -8.359 12.875 -9.148 1 97.69 106 ASN A C 1
ATOM 832 O O . ASN A 1 106 ? -8.562 13.984 -9.648 1 97.69 106 ASN A O 1
ATOM 836 N N . GLU A 1 107 ? -9.164 11.891 -9.336 1 96.06 107 GLU A N 1
ATOM 837 C CA . GLU A 1 107 ? -10.219 11.93 -10.344 1 96.06 107 GLU A CA 1
ATOM 838 C C . GLU A 1 107 ? -11.492 12.547 -9.773 1 96.06 107 GLU A C 1
ATOM 840 O O . GLU A 1 107 ? -12.5 12.664 -10.477 1 96.06 107 GLU A O 1
ATOM 845 N N . TYR A 1 108 ? -11.453 12.984 -8.602 1 96.38 108 TYR A N 1
ATOM 846 C CA . TYR A 1 108 ? -12.633 13.531 -7.945 1 96.38 108 TYR A CA 1
ATOM 847 C C . TYR A 1 108 ? -12.508 15.039 -7.77 1 96.38 108 TYR A C 1
ATOM 849 O O . TYR A 1 108 ? -11.438 15.609 -8.016 1 96.38 108 TYR A O 1
ATOM 857 N N . ASP A 1 109 ? -13.602 15.719 -7.332 1 93.38 109 ASP A N 1
ATOM 858 C CA . ASP A 1 109 ? -13.688 17.172 -7.293 1 93.38 109 ASP A CA 1
ATOM 859 C C . ASP A 1 109 ? -12.766 17.75 -6.223 1 93.38 109 ASP A C 1
ATOM 861 O O . ASP A 1 109 ? -12.266 18.875 -6.363 1 93.38 109 ASP A O 1
ATOM 865 N N . ASP A 1 110 ? -12.688 17.016 -5.125 1 95.25 110 ASP A N 1
ATOM 866 C CA . ASP A 1 110 ? -11.836 17.5 -4.039 1 95.25 110 ASP A CA 1
ATOM 867 C C . ASP A 1 110 ? -11.344 16.328 -3.184 1 95.25 110 ASP A C 1
ATOM 869 O O . ASP A 1 110 ? -11.648 15.172 -3.467 1 95.25 110 ASP A O 1
ATOM 873 N N . VAL A 1 111 ? -10.539 16.625 -2.193 1 96.44 111 VAL A N 1
ATOM 874 C CA . VAL A 1 111 ? -9.906 15.664 -1.305 1 96.44 111 VAL A CA 1
ATOM 875 C C . VAL A 1 111 ? -10.977 14.898 -0.52 1 96.44 111 VAL A C 1
ATOM 877 O O . VAL A 1 111 ? -10.898 13.68 -0.382 1 96.44 111 VAL A O 1
ATOM 880 N N . ASP A 1 112 ? -12 15.586 -0.085 1 94.69 112 ASP A N 1
ATOM 881 C CA . ASP A 1 112 ? -13.047 14.969 0.716 1 94.69 112 ASP A CA 1
ATOM 882 C C . ASP A 1 112 ? -13.797 13.906 -0.086 1 94.69 112 ASP A C 1
ATOM 884 O O . ASP A 1 112 ? -14.102 12.836 0.432 1 94.69 112 ASP A O 1
ATOM 888 N N . GLN A 1 113 ? -14.047 14.234 -1.283 1 96.06 113 GLN A N 1
ATOM 889 C CA . GLN A 1 113 ? -14.758 13.273 -2.125 1 96.06 113 GLN A CA 1
ATOM 890 C C . GLN A 1 113 ? -13.906 12.039 -2.396 1 96.06 113 GLN A C 1
ATOM 892 O O . GLN A 1 113 ? -14.414 10.922 -2.414 1 96.06 113 GLN A O 1
ATOM 897 N N . TYR A 1 114 ? -12.641 12.25 -2.629 1 96.88 114 TYR A N 1
ATOM 898 C CA . TYR A 1 114 ? -11.742 11.109 -2.812 1 96.88 114 TYR A CA 1
ATOM 899 C C . TYR A 1 114 ? -11.805 10.172 -1.614 1 96.88 114 TYR A C 1
ATOM 901 O O . TYR A 1 114 ? -11.953 8.961 -1.775 1 96.88 114 TYR A O 1
ATOM 909 N N . ILE A 1 115 ? -11.672 10.734 -0.455 1 95.94 115 ILE A N 1
ATOM 910 C CA . ILE A 1 115 ? -11.648 9.945 0.776 1 95.94 115 ILE A CA 1
ATOM 911 C C . ILE A 1 115 ? -12.977 9.219 0.948 1 95.94 115 ILE A C 1
ATOM 913 O O . ILE A 1 115 ? -13 8.031 1.28 1 95.94 115 ILE A O 1
ATOM 917 N N . GLU A 1 116 ? -14.023 9.883 0.678 1 93.69 116 GLU A N 1
ATOM 918 C CA . GLU A 1 116 ? -15.352 9.305 0.844 1 93.69 116 GLU A CA 1
ATOM 919 C C . GLU A 1 116 ? -15.562 8.125 -0.1 1 93.69 116 GLU A C 1
ATOM 921 O O . GLU A 1 116 ? -16.047 7.07 0.314 1 93.69 116 GLU A O 1
ATOM 926 N N . VAL A 1 117 ? -15.133 8.234 -1.31 1 94.12 117 VAL A N 1
ATOM 927 C CA . VAL A 1 117 ? -15.43 7.238 -2.334 1 94.12 117 VAL A CA 1
ATOM 928 C C . VAL A 1 117 ? -14.414 6.102 -2.256 1 94.12 117 VAL A C 1
ATOM 930 O O . VAL A 1 117 ? -14.781 4.926 -2.305 1 94.12 117 VAL A O 1
ATOM 933 N N . GLU A 1 118 ? -13.148 6.461 -2.135 1 93.69 118 GLU A N 1
ATOM 934 C CA . GLU A 1 118 ? -12.094 5.465 -2.283 1 93.69 118 GLU A CA 1
ATOM 935 C C . GLU A 1 118 ? -11.781 4.789 -0.951 1 93.69 118 GLU A C 1
ATOM 937 O O . GLU A 1 118 ? -11.312 3.648 -0.923 1 93.69 118 GLU A O 1
ATOM 942 N N . LEU A 1 119 ? -11.984 5.422 0.147 1 90.69 119 LEU A N 1
ATOM 943 C CA . LEU A 1 119 ? -11.594 4.852 1.432 1 90.69 119 LEU A CA 1
ATOM 944 C C . LEU A 1 119 ? -12.82 4.441 2.24 1 90.69 119 LEU A C 1
ATOM 946 O O . LEU A 1 119 ? -12.828 3.385 2.875 1 90.69 119 LEU A O 1
ATOM 950 N N . ASP A 1 120 ? -13.883 5.32 2.41 1 76.06 120 ASP A N 1
ATOM 951 C CA . ASP A 1 120 ? -15.031 5.078 3.27 1 76.06 120 ASP A CA 1
ATOM 952 C C . ASP A 1 120 ? -15.992 4.078 2.633 1 76.06 120 ASP A C 1
ATOM 954 O O . ASP A 1 120 ? -16.672 3.322 3.336 1 76.06 120 ASP A O 1
ATOM 958 N N . TYR A 1 121 ? -16.25 4.254 1.286 1 58.97 121 TYR A N 1
ATOM 959 C CA . TYR A 1 121 ? -17.25 3.416 0.653 1 58.97 121 TYR A CA 1
ATOM 960 C C . TYR A 1 121 ? -16.703 2.025 0.356 1 58.97 121 TYR A C 1
ATOM 962 O O . TYR A 1 121 ? -17.281 1.277 -0.435 1 58.97 121 TYR A O 1
ATOM 970 N N . GLN A 1 122 ? -15.672 1.723 0.984 1 51.62 122 GLN A N 1
ATOM 971 C CA . GLN A 1 122 ? -15.32 0.313 0.838 1 51.62 122 GLN A CA 1
ATOM 972 C C . GLN A 1 122 ? -15.93 -0.524 1.957 1 51.62 122 GLN A C 1
ATOM 974 O O . GLN A 1 122 ? -16.203 -0.011 3.043 1 51.62 122 GLN A O 1
ATOM 979 N N . MET B 1 1 ? 3.805 -13.406 -14.734 1 95.44 1 MET B N 1
ATOM 980 C CA . MET B 1 1 ? 3.082 -12.719 -13.664 1 95.44 1 MET B CA 1
ATOM 981 C C . MET B 1 1 ? 3.848 -12.797 -12.352 1 95.44 1 MET B C 1
ATOM 983 O O . MET B 1 1 ? 4.535 -13.789 -12.086 1 95.44 1 MET B O 1
ATOM 987 N N . ALA B 1 2 ? 3.779 -11.75 -11.578 1 97.19 2 ALA B N 1
ATOM 988 C CA . ALA B 1 2 ? 4.418 -11.773 -10.266 1 97.19 2 ALA B CA 1
ATOM 989 C C . ALA B 1 2 ? 3.428 -11.398 -9.164 1 97.19 2 ALA B C 1
ATOM 991 O O . ALA B 1 2 ? 2.635 -10.469 -9.32 1 97.19 2 ALA B O 1
ATOM 992 N N . LEU B 1 3 ? 3.387 -12.18 -8.117 1 97.81 3 LEU B N 1
ATOM 993 C CA . LEU B 1 3 ? 2.703 -11.844 -6.871 1 97.81 3 LEU B CA 1
ATOM 994 C C . LEU B 1 3 ? 3.689 -11.328 -5.832 1 97.81 3 LEU B C 1
ATOM 996 O O . LEU B 1 3 ? 4.656 -12.016 -5.492 1 97.81 3 LEU B O 1
ATOM 1000 N N . VAL B 1 4 ? 3.434 -10.125 -5.348 1 98.12 4 VAL B N 1
ATOM 1001 C CA . VAL B 1 4 ? 4.352 -9.461 -4.426 1 98.12 4 VAL B CA 1
ATOM 1002 C C . VAL B 1 4 ? 3.617 -9.086 -3.143 1 98.12 4 VAL B C 1
ATOM 1004 O O . VAL B 1 4 ? 2.688 -8.273 -3.168 1 98.12 4 VAL B O 1
ATOM 1007 N N . SER B 1 5 ? 3.996 -9.719 -2.033 1 98.31 5 SER B N 1
ATOM 1008 C CA . SER B 1 5 ? 3.396 -9.422 -0.737 1 98.31 5 SER B CA 1
ATOM 1009 C C . SER B 1 5 ? 4.23 -9.992 0.403 1 98.31 5 SER B C 1
ATOM 1011 O O . SER B 1 5 ? 4.637 -11.156 0.357 1 98.31 5 SER B O 1
ATOM 1013 N N . PRO B 1 6 ? 4.41 -9.188 1.426 1 97.56 6 PRO B N 1
ATOM 1014 C CA . PRO B 1 6 ? 5.133 -9.766 2.559 1 97.56 6 PRO B CA 1
ATOM 1015 C C . PRO B 1 6 ? 4.414 -10.977 3.156 1 97.56 6 PRO B C 1
ATOM 1017 O O . PRO B 1 6 ? 5.062 -11.906 3.641 1 97.56 6 PRO B O 1
ATOM 1020 N N . TRP B 1 7 ? 3.059 -10.898 3.133 1 97.88 7 TRP B N 1
ATOM 1021 C CA . TRP B 1 7 ? 2.238 -12 3.625 1 97.88 7 TRP B CA 1
ATOM 1022 C C . TRP B 1 7 ? 1.266 -12.477 2.553 1 97.88 7 TRP B C 1
ATOM 1024 O O . TRP B 1 7 ? 0.561 -11.664 1.941 1 97.88 7 TRP B O 1
ATOM 1034 N N . ILE B 1 8 ? 1.295 -13.797 2.385 1 97.81 8 ILE B N 1
ATOM 1035 C CA . ILE B 1 8 ? 0.35 -14.383 1.442 1 97.81 8 ILE B CA 1
ATOM 1036 C C . ILE B 1 8 ? -0.371 -15.562 2.098 1 97.81 8 ILE B C 1
ATOM 1038 O O . ILE B 1 8 ? 0.269 -16.484 2.6 1 97.81 8 ILE B O 1
ATOM 1042 N N . SER B 1 9 ? -1.631 -15.477 2.146 1 97.06 9 SER B N 1
ATOM 1043 C CA . SER B 1 9 ? -2.477 -16.594 2.562 1 97.06 9 SER B CA 1
ATOM 1044 C C . SER B 1 9 ? -3.059 -17.328 1.356 1 97.06 9 SER B C 1
ATOM 1046 O O . SER B 1 9 ? -3.191 -16.75 0.277 1 97.06 9 SER B O 1
ATOM 1048 N N . ASP B 1 10 ? -3.332 -18.562 1.56 1 97.12 10 ASP B N 1
ATOM 1049 C CA . ASP B 1 10 ? -4.016 -19.297 0.503 1 97.12 10 ASP B CA 1
ATOM 1050 C C . ASP B 1 10 ? -5.504 -18.969 0.476 1 97.12 10 ASP B C 1
ATOM 1052 O O . ASP B 1 10 ? -6.34 -19.828 0.754 1 97.12 10 ASP B O 1
ATOM 1056 N N . ILE B 1 11 ? -5.754 -17.812 0.092 1 96.5 11 ILE B N 1
ATOM 1057 C CA . ILE B 1 11 ? -7.117 -17.281 0.076 1 96.5 11 ILE B CA 1
ATOM 1058 C C . ILE B 1 11 ? -7.895 -17.906 -1.082 1 96.5 11 ILE B C 1
ATOM 1060 O O . ILE B 1 11 ? -7.301 -18.422 -2.027 1 96.5 11 ILE B O 1
ATOM 1064 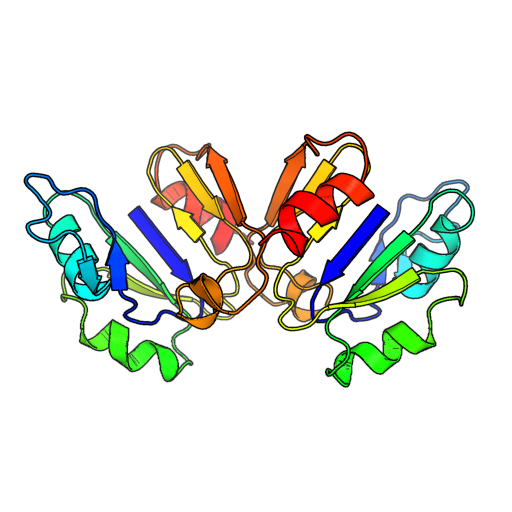N N . GLU B 1 12 ? -9.188 -17.844 -1.009 1 93.94 12 GLU B N 1
ATOM 1065 C CA . GLU B 1 12 ? -10.016 -18.219 -2.145 1 93.94 12 GLU B CA 1
ATOM 1066 C C . GLU B 1 12 ? -10.125 -17.094 -3.156 1 93.94 12 GLU B C 1
ATOM 1068 O O . GLU B 1 12 ? -10.375 -15.938 -2.783 1 93.94 12 GLU B O 1
ATOM 1073 N N . VAL B 1 13 ? -9.93 -17.5 -4.445 1 91.56 13 VAL B N 1
ATOM 1074 C CA . VAL B 1 13 ? -10.047 -16.516 -5.516 1 91.56 13 VAL B CA 1
ATOM 1075 C C . VAL B 1 13 ? -11.164 -16.922 -6.469 1 91.56 13 VAL B C 1
ATOM 1077 O O . VAL B 1 13 ? -11.461 -18.109 -6.617 1 91.56 13 VAL B O 1
ATOM 1080 N N . VAL B 1 14 ? -11.852 -15.867 -6.969 1 84.94 14 VAL B N 1
ATOM 1081 C CA . VAL B 1 14 ? -12.898 -16.094 -7.953 1 84.94 14 VAL B CA 1
ATOM 1082 C C . VAL B 1 14 ? -12.359 -15.836 -9.359 1 84.94 14 VAL B C 1
ATOM 1084 O O . VAL B 1 14 ? -11.93 -14.719 -9.664 1 84.94 14 VAL B O 1
ATOM 1087 N N . LEU B 1 15 ? -12.289 -16.812 -10.141 1 79.25 15 LEU B N 1
ATOM 1088 C CA . LEU B 1 15 ? -11.773 -16.719 -11.5 1 79.25 15 LEU B CA 1
ATOM 1089 C C . LEU B 1 15 ? -12.875 -16.984 -12.523 1 79.25 15 LEU B C 1
ATOM 1091 O O . LEU B 1 15 ? -13.852 -17.672 -12.219 1 79.25 15 LEU B O 1
ATOM 1095 N N . PRO B 1 16 ? -12.789 -16.281 -13.695 1 71.44 16 PRO B N 1
ATOM 1096 C CA . PRO B 1 16 ? -13.781 -16.594 -14.727 1 71.44 16 PRO B CA 1
ATOM 1097 C C . PRO B 1 16 ? -13.711 -18.047 -15.188 1 71.44 16 PRO B C 1
ATOM 1099 O O . PRO B 1 16 ? -12.633 -18.641 -15.188 1 71.44 16 PRO B O 1
ATOM 1102 N N . VAL B 1 17 ? -14.938 -18.547 -15.312 1 64.62 17 VAL B N 1
ATOM 1103 C CA . VAL B 1 17 ? -14.992 -19.922 -15.797 1 64.62 17 VAL B CA 1
ATOM 1104 C C . VAL B 1 17 ? -14.547 -19.984 -17.25 1 64.62 17 VAL B C 1
ATOM 1106 O O . VAL B 1 17 ? -15.062 -19.234 -18.094 1 64.62 17 VAL B O 1
ATOM 1109 N N . ASN B 1 18 ? -13.516 -20.438 -17.453 1 67.81 18 ASN B N 1
ATOM 1110 C CA . ASN B 1 18 ? -13.016 -20.703 -18.797 1 67.81 18 ASN B CA 1
ATOM 1111 C C . ASN B 1 18 ? -12.242 -22.016 -18.859 1 67.81 18 ASN B C 1
ATOM 1113 O O . ASN B 1 18 ? -12.406 -22.875 -17.984 1 67.81 18 ASN B O 1
ATOM 1117 N N . ASN B 1 19 ? -11.68 -22.312 -19.969 1 59.16 19 ASN B N 1
ATOM 1118 C CA . ASN B 1 19 ? -11 -23.578 -20.156 1 59.16 19 ASN B CA 1
ATOM 1119 C C . ASN B 1 19 ? -9.953 -23.844 -19.078 1 59.16 19 ASN B C 1
ATOM 1121 O O . ASN B 1 19 ? -9.586 -24.984 -18.828 1 59.16 19 ASN B O 1
ATOM 1125 N N . ARG B 1 20 ? -9.578 -22.844 -18.438 1 59.44 20 ARG B N 1
ATOM 1126 C CA . ARG B 1 20 ? -8.469 -22.984 -17.5 1 59.44 20 ARG B CA 1
ATOM 1127 C C . ARG B 1 20 ? -8.969 -23.25 -16.078 1 59.44 20 ARG B C 1
ATOM 1129 O O . ARG B 1 20 ? -8.281 -23.891 -15.281 1 59.44 20 ARG B O 1
ATOM 1136 N N . PHE B 1 21 ? -10.125 -22.734 -15.898 1 65.25 21 PHE B N 1
ATOM 1137 C CA . PHE B 1 21 ? -10.664 -22.797 -14.547 1 65.25 21 PHE B CA 1
ATOM 1138 C C . PHE B 1 21 ? -11.961 -23.609 -14.523 1 65.25 21 PHE B C 1
ATOM 1140 O O . PHE B 1 21 ? -12.961 -23.203 -15.133 1 65.25 21 PHE B O 1
ATOM 1147 N N . ASP B 1 22 ? -11.945 -24.703 -13.938 1 63.34 22 ASP B N 1
ATOM 1148 C CA . ASP B 1 22 ? -13.109 -25.578 -13.883 1 63.34 22 ASP B CA 1
ATOM 1149 C C . ASP B 1 22 ? -14.125 -25.078 -12.859 1 63.34 22 ASP B C 1
ATOM 1151 O O . ASP B 1 22 ? -15.305 -25.438 -12.906 1 63.34 22 ASP B O 1
ATOM 1155 N N . GLU B 1 23 ? -13.438 -24.328 -11.906 1 72.94 23 GLU B N 1
ATOM 1156 C CA . GLU B 1 23 ? -14.312 -23.844 -10.836 1 72.94 23 GLU B CA 1
ATOM 1157 C C . GLU B 1 23 ? -14.234 -22.328 -10.711 1 72.94 23 GLU B C 1
ATOM 1159 O O . GLU B 1 23 ? -13.164 -21.734 -10.891 1 72.94 23 GLU B O 1
ATOM 1164 N N . ARG B 1 24 ? -15.383 -21.828 -10.367 1 76.62 24 ARG B N 1
ATOM 1165 C CA . ARG B 1 24 ? -15.5 -20.375 -10.195 1 76.62 24 ARG B CA 1
ATOM 1166 C C . ARG B 1 24 ? -14.703 -19.906 -8.992 1 76.62 24 ARG B C 1
ATOM 1168 O O . ARG B 1 24 ? -14.109 -18.828 -9.023 1 76.62 24 ARG B O 1
ATOM 1175 N N . LYS B 1 25 ? -14.508 -20.875 -8.023 1 87.81 25 LYS B N 1
ATOM 1176 C CA . LYS B 1 25 ? -13.789 -20.531 -6.793 1 87.81 25 LYS B CA 1
ATOM 1177 C C . LYS B 1 25 ? -12.711 -21.562 -6.488 1 87.81 25 LYS B C 1
ATOM 1179 O O . LYS B 1 25 ? -12.953 -22.766 -6.566 1 87.81 25 LYS B O 1
ATOM 1184 N N . MET B 1 26 ? -11.539 -21.078 -6.281 1 91.38 26 MET B N 1
ATOM 1185 C CA . MET B 1 26 ? -10.461 -21.984 -5.891 1 91.38 26 MET B CA 1
ATOM 1186 C C . MET B 1 26 ? -9.445 -21.266 -5.004 1 91.38 26 MET B C 1
ATOM 1188 O O . MET B 1 26 ? -9.438 -20.031 -4.93 1 91.38 26 MET B O 1
ATOM 1192 N N . TYR B 1 27 ? -8.656 -22.062 -4.336 1 94.94 27 TYR B N 1
ATOM 1193 C CA . TYR B 1 27 ? -7.594 -21.5 -3.51 1 94.94 27 TYR B CA 1
ATOM 1194 C C . TYR B 1 27 ? -6.48 -20.922 -4.375 1 94.94 27 TYR B C 1
ATOM 1196 O O . TYR B 1 27 ? -6.238 -21.406 -5.484 1 94.94 27 TYR B O 1
ATOM 1204 N N . LEU B 1 28 ? -5.871 -19.953 -3.861 1 96.31 28 LEU B N 1
ATOM 1205 C CA . LEU B 1 28 ? -4.812 -19.25 -4.582 1 96.31 28 LEU B CA 1
ATOM 1206 C C . LEU B 1 28 ? -3.744 -20.219 -5.066 1 96.31 28 LEU B C 1
ATOM 1208 O O . LEU B 1 28 ? -3.285 -20.125 -6.207 1 96.31 28 LEU B O 1
ATOM 1212 N N . SER B 1 29 ? -3.316 -21.141 -4.219 1 95.31 29 SER B N 1
ATOM 1213 C CA . SER B 1 29 ? -2.301 -22.109 -4.598 1 95.31 29 SER B CA 1
ATOM 1214 C C . SER B 1 29 ? -2.721 -22.906 -5.836 1 95.31 29 SER B C 1
ATOM 1216 O O . SER B 1 29 ? -1.921 -23.094 -6.75 1 95.31 29 SER B O 1
ATOM 1218 N N . LYS B 1 30 ? -3.977 -23.281 -5.938 1 91.81 30 LYS B N 1
ATOM 1219 C CA . LYS B 1 30 ? -4.5 -24.016 -7.086 1 91.81 30 LYS B CA 1
ATOM 1220 C C . LYS B 1 30 ? -4.582 -23.125 -8.32 1 91.81 30 LYS B C 1
ATOM 1222 O O . LYS B 1 30 ? -4.316 -23.578 -9.438 1 91.81 30 LYS B O 1
ATOM 1227 N N . ALA B 1 31 ? -5.004 -21.922 -8.086 1 92.19 31 ALA B N 1
ATOM 1228 C CA . ALA B 1 31 ? -5.078 -20.969 -9.188 1 92.19 31 ALA B CA 1
ATOM 1229 C C . ALA B 1 31 ? -3.705 -20.766 -9.82 1 92.19 31 ALA B C 1
ATOM 1231 O O . ALA B 1 31 ? -3.58 -20.719 -11.047 1 92.19 31 ALA B O 1
ATOM 1232 N N . ILE B 1 32 ? -2.711 -20.641 -8.977 1 93.69 32 ILE B N 1
ATOM 1233 C CA . ILE B 1 32 ? -1.349 -20.453 -9.461 1 93.69 32 ILE B CA 1
ATOM 1234 C C . ILE B 1 32 ? -0.897 -21.672 -10.25 1 93.69 32 ILE B C 1
ATOM 1236 O O . ILE B 1 32 ? -0.294 -21.547 -11.32 1 93.69 32 ILE B O 1
ATOM 1240 N N . GLU B 1 33 ? -1.2 -22.781 -9.781 1 88.88 33 GLU B N 1
ATOM 1241 C CA . GLU B 1 33 ? -0.843 -24.016 -10.469 1 88.88 33 GLU B CA 1
ATOM 1242 C C . GLU B 1 33 ? -1.478 -24.094 -11.852 1 88.88 33 GLU B C 1
ATOM 1244 O O . GLU B 1 33 ? -0.836 -24.516 -12.812 1 88.88 33 GLU B O 1
ATOM 1249 N N . ALA B 1 34 ? -2.701 -23.656 -11.883 1 85.38 34 ALA B N 1
ATOM 1250 C CA . ALA B 1 34 ? -3.424 -23.703 -13.156 1 85.38 34 ALA B CA 1
ATOM 1251 C C . ALA B 1 34 ? -2.801 -22.734 -14.164 1 85.38 34 ALA B C 1
ATOM 1253 O O . ALA B 1 34 ? -2.854 -22.984 -15.375 1 85.38 34 ALA B O 1
ATOM 1254 N N . LEU B 1 35 ? -2.215 -21.703 -13.703 1 86.81 35 LEU B N 1
ATOM 1255 C CA . LEU B 1 35 ? -1.615 -20.688 -14.555 1 86.81 35 LEU B CA 1
ATOM 1256 C C . LEU B 1 35 ? -0.23 -21.125 -15.023 1 86.81 35 LEU B C 1
ATOM 1258 O O . LEU B 1 35 ? 0.233 -20.688 -16.078 1 86.81 35 LEU B O 1
ATOM 1262 N N . GLU B 1 36 ? 0.525 -21.875 -14.25 1 84.44 36 GLU B N 1
ATOM 1263 C CA . GLU B 1 36 ? 1.913 -22.266 -14.484 1 84.44 36 GLU B CA 1
ATOM 1264 C C . GLU B 1 36 ? 2.068 -22.953 -15.836 1 84.44 36 GLU B C 1
ATOM 1266 O O . GLU B 1 36 ? 3.139 -22.891 -16.453 1 84.44 36 GLU B O 1
ATOM 1271 N N . GLY B 1 37 ? 1.104 -23.5 -16.391 1 77 37 GLY B N 1
ATOM 1272 C CA . GLY B 1 37 ? 1.209 -24.109 -17.719 1 77 37 GLY B CA 1
ATOM 1273 C C . GLY B 1 37 ? 1.329 -23.094 -18.828 1 77 37 GLY B C 1
ATOM 1274 O O . GLY B 1 37 ? 1.983 -23.359 -19.844 1 77 37 GLY B O 1
ATOM 1275 N N . ASP B 1 38 ? 0.93 -21.891 -18.625 1 81.69 38 ASP B N 1
ATOM 1276 C CA . ASP B 1 38 ? 0.82 -20.891 -19.688 1 81.69 38 ASP B CA 1
ATOM 1277 C C . ASP B 1 38 ? 1.653 -19.656 -19.375 1 81.69 38 ASP B C 1
ATOM 1279 O O . ASP B 1 38 ? 2.064 -18.922 -20.266 1 81.69 38 ASP B O 1
ATOM 1283 N N . THR B 1 39 ? 1.884 -19.5 -18.109 1 86.88 39 THR B N 1
ATOM 1284 C CA . THR B 1 39 ? 2.531 -18.266 -17.672 1 86.88 39 THR B CA 1
ATOM 1285 C C . THR B 1 39 ? 3.527 -18.547 -16.547 1 86.88 39 THR B C 1
ATOM 1287 O O . THR B 1 39 ? 3.262 -19.359 -15.664 1 86.88 39 THR B O 1
ATOM 1290 N N . GLU B 1 40 ? 4.668 -17.969 -16.641 1 91.75 40 GLU B N 1
ATOM 1291 C CA . GLU B 1 40 ? 5.605 -18.031 -15.523 1 91.75 40 GLU B CA 1
ATOM 1292 C C . GLU B 1 40 ? 5.109 -17.203 -14.344 1 91.75 40 GLU B C 1
ATOM 1294 O O . GLU B 1 40 ? 4.707 -16.047 -14.508 1 91.75 40 GLU B O 1
ATOM 1299 N N . VAL B 1 41 ? 5.117 -17.844 -13.18 1 95.19 41 VAL B N 1
ATOM 1300 C CA . VAL B 1 41 ? 4.637 -17.141 -11.992 1 95.19 41 VAL B CA 1
ATOM 1301 C C . VAL B 1 41 ? 5.785 -16.969 -11 1 95.19 41 VAL B C 1
ATOM 1303 O O . VAL B 1 41 ? 6.473 -17.938 -10.648 1 95.19 41 VAL B O 1
ATOM 1306 N N . LEU B 1 42 ? 6.012 -15.75 -10.641 1 95.94 42 LEU B N 1
ATOM 1307 C CA . LEU B 1 42 ? 6.969 -15.367 -9.609 1 95.94 42 LEU B CA 1
ATOM 1308 C C . LEU B 1 42 ? 6.25 -14.891 -8.352 1 95.94 42 LEU B C 1
ATOM 1310 O O . LEU B 1 42 ? 5.312 -14.094 -8.422 1 95.94 42 LEU B O 1
ATOM 1314 N N . VAL B 1 43 ? 6.637 -15.469 -7.23 1 96.44 43 VAL B N 1
ATOM 1315 C CA . VAL B 1 43 ? 6.043 -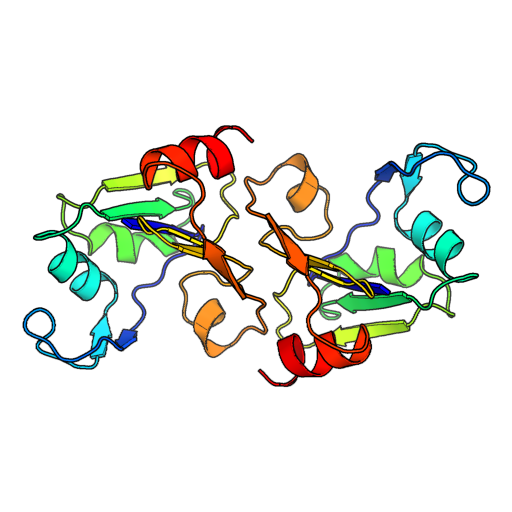15.062 -5.957 1 96.44 43 VAL B CA 1
ATOM 1316 C C . VAL B 1 43 ? 7.121 -14.492 -5.043 1 96.44 43 VAL B C 1
ATOM 1318 O O . VAL B 1 43 ? 8.086 -15.18 -4.703 1 96.44 43 VAL B O 1
ATOM 1321 N N . LEU B 1 44 ? 6.949 -13.219 -4.68 1 96.88 44 LEU B N 1
ATOM 1322 C CA . LEU B 1 44 ? 7.871 -12.555 -3.764 1 96.88 44 LEU B CA 1
ATOM 1323 C C . LEU B 1 44 ? 7.238 -12.375 -2.389 1 96.88 44 LEU B C 1
ATOM 1325 O O . LEU B 1 44 ? 6.18 -11.758 -2.264 1 96.88 44 LEU B O 1
ATOM 1329 N N . ILE B 1 45 ? 7.918 -12.938 -1.36 1 96.88 45 ILE B N 1
ATOM 1330 C CA . ILE B 1 45 ? 7.414 -12.883 0.007 1 96.88 45 ILE B CA 1
ATOM 1331 C C . ILE B 1 45 ? 8.539 -12.492 0.96 1 96.88 45 ILE B C 1
ATOM 1333 O O . ILE B 1 45 ? 9.703 -12.406 0.554 1 96.88 45 ILE B O 1
ATOM 1337 N N . ARG B 1 46 ? 8.07 -12.195 2.207 1 93.44 46 ARG B N 1
ATOM 1338 C CA . ARG B 1 46 ? 9.055 -12.062 3.271 1 93.44 46 ARG B CA 1
ATOM 1339 C C . ARG B 1 46 ? 9.32 -13.398 3.945 1 93.44 46 ARG B C 1
ATOM 1341 O O . ARG B 1 46 ? 8.398 -14.062 4.422 1 93.44 46 ARG B O 1
ATOM 1348 N N . SER B 1 47 ? 10.438 -13.977 3.857 1 74.19 47 SER B N 1
ATOM 1349 C CA . SER B 1 47 ? 10.68 -15.352 4.285 1 74.19 47 SER B CA 1
ATOM 1350 C C . SER B 1 47 ? 10.805 -15.445 5.801 1 74.19 47 SER B C 1
ATOM 1352 O O . SER B 1 47 ? 10.641 -16.516 6.379 1 74.19 47 SER B O 1
ATOM 1354 N N . ASP B 1 48 ? 11.023 -14.492 6.395 1 80.69 48 ASP B N 1
ATOM 1355 C CA . ASP B 1 48 ? 11.203 -14.586 7.84 1 80.69 48 ASP B CA 1
ATOM 1356 C C . ASP B 1 48 ? 9.852 -14.594 8.555 1 80.69 48 ASP B C 1
ATOM 1358 O O . ASP B 1 48 ? 9.797 -14.516 9.789 1 80.69 48 ASP B O 1
ATOM 1362 N N . GLN B 1 49 ? 8.883 -14.812 7.734 1 83.5 49 GLN B N 1
ATOM 1363 C CA . GLN B 1 49 ? 7.547 -14.805 8.32 1 83.5 49 GLN B CA 1
ATOM 1364 C C . GLN B 1 49 ? 6.922 -16.188 8.297 1 83.5 49 GLN B C 1
ATOM 1366 O O . GLN B 1 49 ? 6.598 -16.719 7.227 1 83.5 49 GLN B O 1
ATOM 1371 N N . GLU B 1 50 ? 6.617 -16.766 9.43 1 90.56 50 GLU B N 1
ATOM 1372 C CA . GLU B 1 50 ? 6.016 -18.094 9.523 1 90.56 50 GLU B CA 1
ATOM 1373 C C . GLU B 1 50 ? 4.68 -18.141 8.797 1 90.56 50 GLU B C 1
ATOM 1375 O O . GLU B 1 50 ? 4.27 -19.203 8.32 1 90.56 50 GLU B O 1
ATOM 1380 N N . HIS B 1 51 ? 4.094 -17.047 8.727 1 93.12 51 HIS B N 1
ATOM 1381 C CA . HIS B 1 51 ? 2.812 -16.922 8.047 1 93.12 51 HIS B CA 1
ATOM 1382 C C . HIS B 1 51 ? 2.887 -17.5 6.633 1 93.12 51 HIS B C 1
ATOM 1384 O O . HIS B 1 51 ? 1.925 -18.094 6.152 1 93.12 51 HIS B O 1
ATOM 1390 N N . ASN B 1 52 ? 3.979 -17.344 6.031 1 96.25 52 ASN B N 1
ATOM 1391 C CA . ASN B 1 52 ? 4.113 -17.703 4.621 1 96.25 52 ASN B CA 1
ATOM 1392 C C . ASN B 1 52 ? 4.434 -19.188 4.441 1 96.25 52 ASN B C 1
ATOM 1394 O O . ASN B 1 52 ? 4.5 -19.688 3.314 1 96.25 52 ASN B O 1
ATOM 1398 N N . ASN B 1 53 ? 4.637 -19.953 5.512 1 93.81 53 ASN B N 1
ATOM 1399 C CA . ASN B 1 53 ? 5.012 -21.359 5.41 1 93.81 53 ASN B CA 1
ATOM 1400 C C . ASN B 1 53 ? 3.947 -22.172 4.684 1 93.81 53 ASN B C 1
ATOM 1402 O O . ASN B 1 53 ? 4.27 -23.062 3.902 1 93.81 53 ASN B O 1
ATOM 1406 N N . TYR B 1 54 ? 2.729 -21.828 4.93 1 94.5 54 TYR B N 1
ATOM 1407 C CA . TYR B 1 54 ? 1.636 -22.578 4.332 1 94.5 54 TYR B CA 1
ATOM 1408 C C . TYR B 1 54 ? 1.646 -22.453 2.814 1 94.5 54 TYR B C 1
ATOM 1410 O O . TYR B 1 54 ? 1.675 -23.453 2.098 1 94.5 54 TYR B O 1
ATOM 1418 N N . ILE B 1 55 ? 1.699 -21.266 2.332 1 94.5 55 ILE B N 1
ATOM 1419 C CA . ILE B 1 55 ? 1.614 -21.078 0.889 1 94.5 55 ILE B CA 1
ATOM 1420 C C . ILE B 1 55 ? 2.873 -21.625 0.22 1 94.5 55 ILE B C 1
ATOM 1422 O O . ILE B 1 55 ? 2.805 -22.203 -0.864 1 94.5 55 ILE B O 1
ATOM 1426 N N . LYS B 1 56 ? 3.975 -21.469 0.858 1 92.88 56 LYS B N 1
ATOM 1427 C CA . LYS B 1 56 ? 5.23 -22 0.324 1 92.88 56 LYS B CA 1
ATOM 1428 C C . LYS B 1 56 ? 5.148 -23.5 0.11 1 92.88 56 LYS B C 1
ATOM 1430 O O . LYS B 1 56 ? 5.629 -24.016 -0.902 1 92.88 56 LYS B O 1
ATOM 1435 N N . SER B 1 57 ? 4.539 -24.156 0.997 1 93.44 57 SER B N 1
ATOM 1436 C CA . SER B 1 57 ? 4.516 -25.609 0.962 1 93.44 57 SER B CA 1
ATOM 1437 C C . SER B 1 57 ? 3.43 -26.125 0.021 1 93.44 57 SER B C 1
ATOM 1439 O O . SER B 1 57 ? 3.412 -27.312 -0.328 1 93.44 57 SER B O 1
ATOM 1441 N N . HIS B 1 58 ? 2.557 -25.219 -0.426 1 94.25 58 HIS B N 1
ATOM 1442 C CA . HIS B 1 58 ? 1.434 -25.656 -1.245 1 94.25 58 HIS B CA 1
ATOM 1443 C C . HIS B 1 58 ? 1.623 -25.266 -2.703 1 94.25 58 HIS B C 1
ATOM 1445 O O . HIS B 1 58 ? 0.804 -25.609 -3.559 1 94.25 58 HIS B O 1
ATOM 1451 N N . LEU B 1 59 ? 2.654 -24.562 -2.916 1 93.69 59 LEU B N 1
ATOM 1452 C CA . LEU B 1 59 ? 2.965 -24.219 -4.301 1 93.69 59 LEU B CA 1
ATOM 1453 C C . LEU B 1 59 ? 3.857 -25.281 -4.934 1 93.69 59 LEU B C 1
ATOM 1455 O O . LEU B 1 59 ? 4.691 -25.891 -4.254 1 93.69 59 LEU B O 1
ATOM 1459 N N . SER B 1 60 ? 3.584 -25.438 -6.215 1 90.38 60 SER B N 1
ATOM 1460 C CA . SER B 1 60 ? 4.402 -26.391 -6.953 1 90.38 60 SER B CA 1
ATOM 1461 C C . SER B 1 60 ? 5.859 -25.953 -7.008 1 90.38 60 SER B C 1
ATOM 1463 O O . SER B 1 60 ? 6.152 -24.75 -6.922 1 90.38 60 SER B O 1
ATOM 1465 N N . GLU B 1 61 ? 6.777 -26.906 -7.219 1 89 61 GLU B N 1
ATOM 1466 C CA . GLU B 1 61 ? 8.203 -26.625 -7.312 1 89 61 GLU B CA 1
ATOM 1467 C C . GLU B 1 61 ? 8.523 -25.781 -8.547 1 89 61 GLU B C 1
ATOM 1469 O O . GLU B 1 61 ? 9.586 -25.172 -8.625 1 89 61 GLU B O 1
ATOM 1474 N N . SER B 1 62 ? 7.586 -25.781 -9.445 1 88.88 62 SER B N 1
ATOM 1475 C CA . SER B 1 62 ? 7.824 -25.031 -10.68 1 88.88 62 SER B CA 1
ATOM 1476 C C . SER B 1 62 ? 7.59 -23.547 -10.477 1 88.88 62 SER B C 1
ATOM 1478 O O . SER B 1 62 ? 7.996 -22.734 -11.305 1 88.88 62 SER B O 1
ATOM 1480 N N . VAL B 1 63 ? 6.91 -23.234 -9.422 1 93.94 63 VAL B N 1
ATOM 1481 C CA . VAL B 1 63 ? 6.684 -21.828 -9.117 1 93.94 63 VAL B CA 1
ATOM 1482 C C . VAL B 1 63 ? 7.93 -21.219 -8.469 1 93.94 63 VAL B C 1
ATOM 1484 O O . VAL B 1 63 ? 8.5 -21.812 -7.547 1 93.94 63 VAL B O 1
ATOM 1487 N N . ASP B 1 64 ? 8.367 -20.125 -8.961 1 93.75 64 ASP B N 1
ATOM 1488 C CA . ASP B 1 64 ? 9.516 -19.422 -8.383 1 93.75 64 ASP B CA 1
ATOM 1489 C C . ASP B 1 64 ? 9.094 -18.578 -7.18 1 93.75 64 ASP B C 1
ATOM 1491 O O . ASP B 1 64 ? 8.445 -17.547 -7.344 1 93.75 64 ASP B O 1
ATOM 1495 N N . VAL B 1 65 ? 9.438 -19.078 -6.016 1 94 65 VAL B N 1
ATOM 1496 C CA . VAL B 1 65 ? 9.164 -18.359 -4.777 1 94 65 VAL B CA 1
ATOM 1497 C C . VAL B 1 65 ? 10.461 -17.781 -4.211 1 94 65 VAL B C 1
ATOM 1499 O O . VAL B 1 65 ? 11.406 -18.531 -3.951 1 94 65 VAL B O 1
ATOM 1502 N N . ARG B 1 66 ? 10.461 -16.469 -4 1 94 66 ARG B N 1
ATOM 1503 C CA . ARG B 1 66 ? 11.672 -15.812 -3.502 1 94 66 ARG B CA 1
ATOM 1504 C C . ARG B 1 66 ? 11.367 -14.992 -2.254 1 94 66 ARG B C 1
ATOM 1506 O O . ARG B 1 66 ? 10.328 -14.328 -2.172 1 94 66 ARG B O 1
ATOM 1513 N N . SER B 1 67 ? 12.344 -15.047 -1.412 1 93.5 67 SER B N 1
ATOM 1514 C CA . SER B 1 67 ? 12.281 -14.219 -0.211 1 93.5 67 SER B CA 1
ATOM 1515 C C . SER B 1 67 ? 13.008 -12.891 -0.418 1 93.5 67 SER B C 1
ATOM 1517 O O . SER B 1 67 ? 14.164 -12.875 -0.858 1 93.5 67 SER B O 1
ATOM 1519 N N . VAL B 1 68 ? 12.312 -11.859 -0.119 1 93.81 68 VAL B N 1
ATOM 1520 C CA . VAL B 1 68 ? 12.883 -10.523 -0.235 1 93.81 68 VAL B CA 1
ATOM 1521 C C . VAL B 1 68 ? 12.922 -9.859 1.138 1 93.81 68 VAL B C 1
ATOM 1523 O O . VAL B 1 68 ? 11.875 -9.555 1.715 1 93.81 68 VAL B O 1
ATOM 1526 N N . PRO B 1 69 ? 14.141 -9.617 1.607 1 92 69 PRO B N 1
ATOM 1527 C CA . PRO B 1 69 ? 14.227 -8.922 2.896 1 92 69 PRO B CA 1
ATOM 1528 C C . PRO B 1 69 ? 13.578 -7.543 2.873 1 92 69 PRO B C 1
ATOM 1530 O O . PRO B 1 69 ? 13.648 -6.84 1.861 1 92 69 PRO B O 1
ATOM 1533 N N . ASP B 1 70 ? 12.922 -7.133 3.93 1 93.81 70 ASP B N 1
ATOM 1534 C CA . ASP B 1 70 ? 12.328 -5.82 4.168 1 93.81 70 ASP B CA 1
ATOM 1535 C C . ASP B 1 70 ? 11.188 -5.543 3.188 1 93.81 70 ASP B C 1
ATOM 1537 O O . ASP B 1 70 ? 10.766 -4.398 3.025 1 93.81 70 ASP B O 1
ATOM 1541 N N . LEU B 1 71 ? 10.742 -6.609 2.512 1 96.5 71 LEU B N 1
ATOM 1542 C CA . LEU B 1 71 ? 9.625 -6.441 1.585 1 96.5 71 LEU B CA 1
ATOM 1543 C C . LEU B 1 71 ? 8.391 -5.926 2.309 1 96.5 71 LEU B C 1
ATOM 1545 O O . LEU B 1 71 ? 7.988 -6.48 3.332 1 96.5 71 LEU B O 1
ATOM 1549 N N . HIS B 1 72 ? 7.82 -4.855 1.757 1 97.12 72 HIS B N 1
ATOM 1550 C CA . HIS B 1 72 ? 6.559 -4.336 2.275 1 97.12 72 HIS B CA 1
ATOM 1551 C C . HIS B 1 72 ? 5.613 -3.955 1.142 1 97.12 72 HIS B C 1
ATOM 1553 O O . HIS B 1 72 ? 4.438 -3.678 1.377 1 97.12 72 HIS B O 1
ATOM 1559 N N . ALA B 1 73 ? 6.148 -4.078 -0.076 1 97.69 73 ALA B N 1
ATOM 1560 C CA . ALA B 1 73 ? 5.355 -3.803 -1.272 1 97.69 73 ALA B CA 1
ATOM 1561 C C . ALA B 1 73 ? 4.262 -4.848 -1.456 1 97.69 73 ALA B C 1
ATOM 1563 O O . ALA B 1 73 ? 4.434 -6.008 -1.079 1 97.69 73 ALA B O 1
ATOM 1564 N N . LYS B 1 74 ? 3.111 -4.43 -1.974 1 98.25 74 LYS B N 1
ATOM 1565 C CA . LYS B 1 74 ? 2.004 -5.289 -2.385 1 98.25 74 LYS B CA 1
ATOM 1566 C C . LYS B 1 74 ? 1.629 -5.043 -3.844 1 98.25 74 LYS B C 1
ATOM 1568 O O . LYS B 1 74 ? 1.288 -3.918 -4.219 1 98.25 74 LYS B O 1
ATOM 1573 N N . ALA B 1 75 ? 1.714 -6.102 -4.637 1 98.44 75 ALA B N 1
ATOM 1574 C CA . ALA B 1 75 ? 1.376 -5.91 -6.043 1 98.44 75 ALA B CA 1
ATOM 1575 C C . ALA B 1 75 ? 1.123 -7.246 -6.734 1 98.44 75 ALA B C 1
ATOM 1577 O O . ALA B 1 75 ? 1.64 -8.281 -6.305 1 98.44 75 ALA B O 1
ATOM 1578 N N . VAL B 1 76 ? 0.304 -7.273 -7.711 1 97.94 76 VAL B N 1
ATOM 1579 C CA . VAL B 1 76 ? 0.215 -8.281 -8.758 1 97.94 76 VAL B CA 1
ATOM 1580 C C . VAL B 1 76 ? 0.651 -7.688 -10.094 1 97.94 76 VAL B C 1
ATOM 1582 O O . VAL B 1 76 ? 0.012 -6.766 -10.609 1 97.94 76 VAL B O 1
ATOM 1585 N N . VAL B 1 77 ? 1.708 -8.227 -10.617 1 97.94 77 VAL B N 1
ATOM 1586 C CA . VAL B 1 77 ? 2.326 -7.633 -11.797 1 97.94 77 VAL B CA 1
ATOM 1587 C C . VAL B 1 77 ? 2.113 -8.539 -13.008 1 97.94 77 VAL B C 1
ATOM 1589 O O . VAL B 1 77 ? 2.488 -9.719 -12.977 1 97.94 77 VAL B O 1
ATOM 1592 N N . SER B 1 78 ? 1.491 -8.055 -13.969 1 96.81 78 SER B N 1
ATOM 1593 C CA . SER B 1 78 ? 1.361 -8.734 -15.258 1 96.81 78 SER B CA 1
ATOM 1594 C C . SER B 1 78 ? 2.133 -8 -16.344 1 96.81 78 SER B C 1
ATOM 1596 O O . SER B 1 78 ? 2.791 -6.992 -16.078 1 96.81 78 SER B O 1
ATOM 1598 N N . GLU B 1 79 ? 2.039 -8.539 -17.547 1 95.56 79 GLU B N 1
ATOM 1599 C CA . GLU B 1 79 ? 2.771 -7.953 -18.672 1 95.56 79 GLU B CA 1
ATOM 1600 C C . GLU B 1 79 ? 2.271 -6.547 -18.984 1 95.56 79 GLU B C 1
ATOM 1602 O O . GLU B 1 79 ? 3.061 -5.66 -19.312 1 95.56 79 GLU B O 1
ATOM 1607 N N . ASP B 1 80 ? 0.958 -6.312 -18.75 1 96.38 80 ASP B N 1
ATOM 1608 C CA . ASP B 1 80 ? 0.375 -5.078 -19.25 1 96.38 80 ASP B CA 1
ATOM 1609 C C . ASP B 1 80 ? -0.037 -4.152 -18.109 1 96.38 80 ASP B C 1
ATOM 1611 O O . ASP B 1 80 ? -0.183 -2.943 -18.297 1 96.38 80 ASP B O 1
ATOM 1615 N N . SER B 1 81 ? -0.271 -4.793 -16.938 1 97.56 81 SER B N 1
ATOM 1616 C CA . SER B 1 81 ? -0.834 -3.984 -15.867 1 97.56 81 SER B CA 1
ATOM 1617 C C . SER B 1 81 ? -0.285 -4.41 -14.508 1 97.56 81 SER B C 1
ATOM 1619 O O . SER B 1 81 ? 0.233 -5.52 -14.367 1 97.56 81 SER B O 1
ATOM 1621 N N . VAL B 1 82 ? -0.356 -3.5 -13.609 1 97.88 82 VAL B N 1
ATOM 1622 C CA . VAL B 1 82 ? 0.065 -3.74 -12.234 1 97.88 82 VAL B CA 1
ATOM 1623 C C . VAL B 1 82 ? -1.051 -3.334 -11.273 1 97.88 82 VAL B C 1
ATOM 1625 O O . VAL B 1 82 ? -1.551 -2.209 -11.336 1 97.88 82 VAL B O 1
ATOM 1628 N N . TYR B 1 83 ? -1.521 -4.27 -10.562 1 97.94 83 TYR B N 1
ATOM 1629 C CA . TYR B 1 83 ? -2.348 -3.971 -9.398 1 97.94 83 TYR B CA 1
ATOM 1630 C C . TYR B 1 83 ? -1.483 -3.68 -8.18 1 97.94 83 TYR B C 1
ATOM 1632 O O . TYR B 1 83 ? -0.721 -4.539 -7.73 1 97.94 83 TYR B O 1
ATOM 1640 N N . ILE B 1 84 ? -1.541 -2.441 -7.609 1 98 84 ILE B N 1
ATOM 1641 C CA . ILE B 1 84 ? -0.638 -1.996 -6.555 1 98 84 ILE B CA 1
ATOM 1642 C C . ILE B 1 84 ? -1.435 -1.297 -5.457 1 98 84 ILE B C 1
ATOM 1644 O O . ILE B 1 84 ? -2.457 -0.663 -5.73 1 98 84 ILE B O 1
ATOM 1648 N N . GLY B 1 85 ? -0.93 -1.36 -4.223 1 97.81 85 GLY B N 1
ATOM 1649 C CA . GLY B 1 85 ? -1.581 -0.636 -3.143 1 97.81 85 GLY B CA 1
ATOM 1650 C C . GLY B 1 85 ? -1.14 -1.095 -1.767 1 97.81 85 GLY B C 1
ATOM 1651 O O . GLY B 1 85 ? 0.042 -1.373 -1.549 1 97.81 85 GLY B O 1
ATOM 1652 N N . SER B 1 86 ? -2.123 -1.063 -0.903 1 98.31 86 SER B N 1
ATOM 1653 C CA . SER B 1 86 ? -1.808 -1.305 0.501 1 98.31 86 SER B CA 1
ATOM 1654 C C . SER B 1 86 ? -2.201 -2.717 0.922 1 98.31 86 SER B C 1
ATOM 1656 O O . SER B 1 86 ? -1.83 -3.174 2.006 1 98.31 86 SER B O 1
ATOM 1658 N N . ALA B 1 87 ? -2.865 -3.496 0.062 1 98.06 87 ALA B N 1
ATOM 1659 C CA . ALA B 1 87 ? -3.486 -4.75 0.48 1 98.06 87 ALA B CA 1
ATOM 1660 C C . ALA B 1 87 ? -2.51 -5.914 0.357 1 98.06 87 ALA B C 1
ATOM 1662 O O . ALA B 1 87 ? -2.076 -6.254 -0.747 1 98.06 87 ALA B O 1
ATOM 1663 N N . ASN B 1 88 ? -2.17 -6.547 1.455 1 98.25 88 ASN B N 1
ATOM 1664 C CA . ASN B 1 88 ? -1.528 -7.855 1.397 1 98.25 88 ASN B CA 1
ATOM 1665 C C . ASN B 1 88 ? -2.434 -8.891 0.743 1 98.25 88 ASN B C 1
ATOM 1667 O O . ASN B 1 88 ? -3.652 -8.719 0.692 1 98.25 88 ASN B O 1
ATOM 1671 N N . ILE B 1 89 ? -1.826 -9.914 0.256 1 98.12 89 ILE B N 1
ATOM 1672 C CA . ILE B 1 89 ? -2.619 -11.008 -0.297 1 98.12 89 ILE B CA 1
ATOM 1673 C C . ILE B 1 89 ? -3.029 -11.969 0.821 1 98.12 89 ILE B C 1
ATOM 1675 O O . ILE B 1 89 ? -2.488 -13.07 0.934 1 98.12 89 ILE B O 1
ATOM 1679 N N . THR B 1 90 ? -3.941 -11.539 1.677 1 97.75 90 THR B N 1
ATOM 1680 C CA . THR B 1 90 ? -4.48 -12.234 2.838 1 97.75 90 THR B CA 1
ATOM 1681 C C . THR B 1 90 ? -5.973 -11.961 2.992 1 97.75 90 THR B C 1
ATOM 1683 O O . THR B 1 90 ? -6.531 -11.117 2.283 1 97.75 90 THR B O 1
ATOM 1686 N N . ARG B 1 91 ? -6.578 -12.695 3.834 1 95.5 91 ARG B N 1
ATOM 1687 C CA . ARG B 1 91 ? -7.98 -12.414 4.129 1 95.5 91 ARG B CA 1
ATOM 1688 C C . ARG B 1 91 ? -8.148 -11.008 4.688 1 95.5 91 ARG B C 1
ATOM 1690 O O . ARG B 1 91 ? -9.086 -10.297 4.316 1 95.5 91 ARG B O 1
ATOM 1697 N N . GLY B 1 92 ? -7.277 -10.586 5.516 1 95.88 92 GLY B N 1
ATOM 1698 C CA . GLY B 1 92 ? -7.324 -9.242 6.059 1 95.88 92 GLY B CA 1
ATOM 1699 C C . GLY B 1 92 ? -7.234 -8.164 4.992 1 95.88 92 GLY B C 1
ATOM 1700 O O . GLY B 1 92 ? -8.039 -7.23 4.973 1 95.88 92 GLY B O 1
ATOM 1701 N N . GLY B 1 93 ? -6.297 -8.336 4.086 1 96.69 93 GLY B N 1
ATOM 1702 C CA . GLY B 1 93 ? -6.09 -7.359 3.027 1 96.69 93 GLY B CA 1
ATOM 1703 C C . GLY B 1 93 ? -7.246 -7.289 2.049 1 96.69 93 GLY B C 1
ATOM 1704 O O . GLY B 1 93 ? -7.539 -6.223 1.501 1 96.69 93 GLY B O 1
ATOM 1705 N N . LEU B 1 94 ? -7.891 -8.43 1.872 1 94.06 94 LEU B N 1
ATOM 1706 C CA . LEU B 1 94 ? -8.891 -8.492 0.811 1 94.06 94 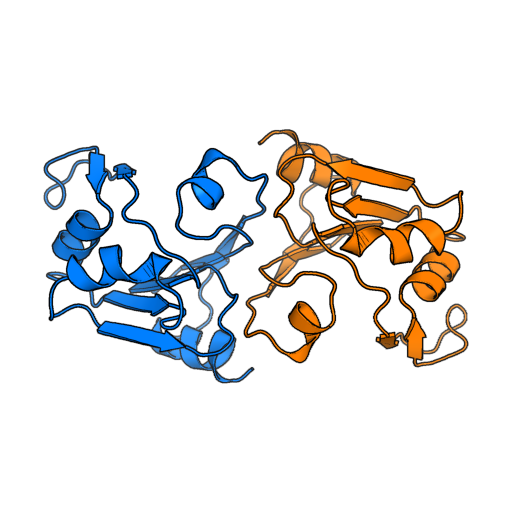LEU B CA 1
ATOM 1707 C C . LEU B 1 94 ? -10.289 -8.227 1.363 1 94.06 94 LEU B C 1
ATOM 1709 O O . LEU B 1 94 ? -11.148 -7.711 0.655 1 94.06 94 LEU B O 1
ATOM 1713 N N . PHE B 1 95 ? -10.508 -8.523 2.758 1 92.69 95 PHE B N 1
ATOM 1714 C CA . PHE B 1 95 ? -11.906 -8.531 3.16 1 92.69 95 PHE B CA 1
ATOM 1715 C C . PHE B 1 95 ? -12.102 -7.762 4.461 1 92.69 95 PHE B C 1
ATOM 1717 O O . PHE B 1 95 ? -13.234 -7.484 4.859 1 92.69 95 PHE B O 1
ATOM 1724 N N . VAL B 1 96 ? -11.109 -7.398 5.156 1 93.38 96 VAL B N 1
ATOM 1725 C CA . VAL B 1 96 ? -11.281 -6.848 6.496 1 93.38 96 VAL B CA 1
ATOM 1726 C C . VAL B 1 96 ? -10.773 -5.406 6.527 1 93.38 96 VAL B C 1
ATOM 1728 O O . VAL B 1 96 ? -11.516 -4.492 6.906 1 93.38 96 VAL B O 1
ATOM 1731 N N . ASN B 1 97 ? -9.555 -5.223 6.047 1 95.62 97 ASN B N 1
ATOM 1732 C CA . ASN B 1 97 ? -8.898 -3.924 6.129 1 95.62 97 ASN B CA 1
ATOM 1733 C C . ASN B 1 97 ? -9.508 -2.922 5.156 1 95.62 97 ASN B C 1
ATOM 1735 O O . ASN B 1 97 ? -10.07 -3.311 4.129 1 95.62 97 ASN B O 1
ATOM 1739 N N . ARG B 1 98 ? -9.469 -1.685 5.543 1 95.69 98 ARG B N 1
ATOM 1740 C CA . ARG B 1 98 ? -9.703 -0.601 4.594 1 95.69 98 ARG B CA 1
ATOM 1741 C C . ARG B 1 98 ? -8.438 -0.275 3.809 1 95.69 98 ARG B C 1
ATOM 1743 O O . ARG B 1 98 ? -7.512 0.335 4.344 1 95.69 98 ARG B O 1
ATOM 1750 N N . GLU B 1 99 ? -8.469 -0.639 2.605 1 97.06 99 GLU B N 1
ATOM 1751 C CA . GLU B 1 99 ? -7.285 -0.584 1.747 1 97.06 99 GLU B CA 1
ATOM 1752 C C . GLU B 1 99 ? -7.469 0.431 0.623 1 97.06 99 GLU B C 1
ATOM 1754 O O . GLU B 1 99 ? -8.594 0.818 0.305 1 97.06 99 GLU B O 1
ATOM 1759 N N . LEU B 1 100 ? -6.422 0.866 0.065 1 96.88 100 LEU B N 1
ATOM 1760 C CA . LEU B 1 100 ? -6.402 1.624 -1.182 1 96.88 100 LEU B CA 1
ATOM 1761 C C . LEU B 1 100 ? -5.496 0.958 -2.209 1 96.88 100 LEU B C 1
ATOM 1763 O O . LEU B 1 100 ? -4.301 0.783 -1.965 1 96.88 100 LEU B O 1
ATOM 1767 N N . CYS B 1 101 ? -6.094 0.556 -3.33 1 96.81 101 CYS B N 1
ATOM 1768 C CA . CYS B 1 101 ? -5.363 -0.082 -4.422 1 96.81 101 CYS B CA 1
ATOM 1769 C C . CYS B 1 101 ? -5.762 0.515 -5.766 1 96.81 101 CYS B C 1
ATOM 1771 O O . CYS B 1 10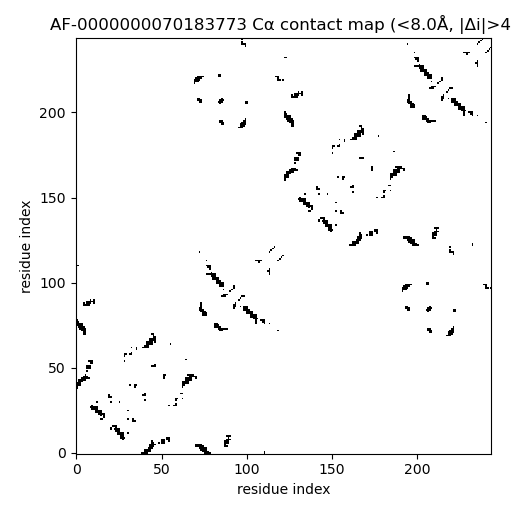1 ? -6.836 1.104 -5.895 1 96.81 101 CYS B O 1
ATOM 1773 N N . GLN B 1 102 ? -4.812 0.408 -6.691 1 95.56 102 GLN B N 1
ATOM 1774 C CA . GLN B 1 102 ? -5.047 0.897 -8.047 1 95.56 102 GLN B CA 1
ATOM 1775 C C . GLN B 1 102 ? -4.438 -0.04 -9.086 1 95.56 102 GLN B C 1
ATOM 1777 O O . GLN B 1 102 ? -3.516 -0.8 -8.773 1 95.56 102 GLN B O 1
ATOM 1782 N N . ILE B 1 103 ? -5.047 -0.02 -10.297 1 96.69 103 ILE B N 1
ATOM 1783 C CA . ILE B 1 103 ? -4.438 -0.679 -11.445 1 96.69 103 ILE B CA 1
ATOM 1784 C C . ILE B 1 103 ? -3.76 0.36 -12.336 1 96.69 103 ILE B C 1
ATOM 1786 O O . ILE B 1 103 ? -4.371 1.361 -12.711 1 96.69 103 ILE B O 1
ATOM 1790 N N . VAL B 1 104 ? -2.506 0.127 -12.594 1 96.12 104 VAL B N 1
ATOM 1791 C CA . VAL B 1 104 ? -1.759 1.018 -13.477 1 96.12 104 VAL B CA 1
ATOM 1792 C C . VAL B 1 104 ? -1.129 0.212 -14.609 1 96.12 104 VAL B C 1
ATOM 1794 O O . VAL B 1 104 ? -1.062 -1.018 -14.539 1 96.12 104 VAL B O 1
ATOM 1797 N N . GLU B 1 105 ? -0.745 0.93 -15.586 1 96.62 105 GLU B N 1
ATOM 1798 C CA . GLU B 1 105 ? -0.06 0.276 -16.703 1 96.62 105 GLU B CA 1
ATOM 1799 C C . GLU B 1 105 ? 1.354 -0.141 -16.312 1 96.62 105 GLU B C 1
ATOM 1801 O O . GLU B 1 105 ? 2.062 0.607 -15.633 1 96.62 105 GLU B O 1
ATOM 1806 N N . ASN B 1 106 ? 1.704 -1.343 -16.719 1 97.62 106 ASN B N 1
ATOM 1807 C CA . ASN B 1 106 ? 3.115 -1.71 -16.656 1 97.62 106 ASN B CA 1
ATOM 1808 C C . ASN B 1 106 ? 3.928 -1.005 -17.734 1 97.62 106 ASN B C 1
ATOM 1810 O O . ASN B 1 106 ? 3.826 -1.346 -18.906 1 97.62 106 ASN B O 1
ATOM 1814 N N . GLU B 1 107 ? 4.766 -0.106 -17.359 1 95.94 107 GLU B N 1
ATOM 1815 C CA . GLU B 1 107 ? 5.469 0.749 -18.312 1 95.94 107 GLU B CA 1
ATOM 1816 C C . GLU B 1 107 ? 6.762 0.091 -18.781 1 95.94 107 GLU B C 1
ATOM 1818 O O . GLU B 1 107 ? 7.492 0.667 -19.594 1 95.94 107 GLU B O 1
ATOM 1823 N N . TYR B 1 108 ? 7.008 -1.062 -18.375 1 96.25 108 TYR B N 1
ATOM 1824 C CA . TYR B 1 108 ? 8.242 -1.756 -18.734 1 96.25 108 TYR B CA 1
ATOM 1825 C C . TYR B 1 108 ? 7.965 -2.902 -19.703 1 96.25 108 TYR B C 1
ATOM 1827 O O . TYR B 1 108 ? 6.809 -3.238 -19.969 1 96.25 108 TYR B O 1
ATOM 1835 N N . ASP B 1 109 ? 9.039 -3.525 -20.25 1 93 109 ASP B N 1
ATOM 1836 C CA . ASP B 1 109 ? 8.945 -4.508 -21.328 1 93 109 ASP B CA 1
ATOM 1837 C C . ASP B 1 109 ? 8.305 -5.805 -20.844 1 93 109 ASP B C 1
ATOM 1839 O O . ASP B 1 109 ? 7.641 -6.508 -21.594 1 93 109 ASP B O 1
ATOM 1843 N N . ASP B 1 110 ? 8.656 -6.148 -19.609 1 95.06 110 ASP B N 1
ATOM 1844 C CA . ASP B 1 110 ? 8.102 -7.375 -19.047 1 95.06 110 ASP B CA 1
ATOM 1845 C C . ASP B 1 110 ? 8.039 -7.297 -17.516 1 95.06 110 ASP B C 1
ATOM 1847 O O . ASP B 1 110 ? 8.406 -6.281 -16.922 1 95.06 110 ASP B O 1
ATOM 1851 N N . VAL B 1 111 ? 7.523 -8.328 -16.906 1 96.38 111 VAL B N 1
ATOM 1852 C CA . VAL B 1 111 ? 7.309 -8.43 -15.461 1 96.38 111 VAL B CA 1
ATOM 1853 C C . VAL B 1 111 ? 8.648 -8.359 -14.727 1 96.38 111 VAL B C 1
ATOM 1855 O O . VAL B 1 111 ? 8.781 -7.66 -13.727 1 96.38 111 VAL B O 1
ATOM 1858 N N . ASP B 1 112 ? 9.656 -8.992 -15.273 1 94.62 112 ASP B N 1
ATOM 1859 C CA . ASP B 1 112 ? 10.969 -9.031 -14.633 1 94.62 112 ASP B CA 1
ATOM 1860 C C . ASP B 1 112 ? 11.586 -7.633 -14.562 1 94.62 112 ASP B C 1
ATOM 1862 O O . ASP B 1 112 ? 12.172 -7.262 -13.547 1 94.62 112 ASP B O 1
ATOM 1866 N N . GLN B 1 113 ? 11.43 -6.934 -15.594 1 96 113 GLN B N 1
ATOM 1867 C CA . GLN B 1 113 ? 11.984 -5.586 -15.609 1 96 113 GLN B CA 1
ATOM 1868 C C . GLN B 1 113 ? 11.266 -4.68 -14.617 1 96 113 GLN B C 1
ATOM 1870 O O . GLN B 1 113 ? 11.891 -3.855 -13.953 1 96 113 GLN B O 1
ATOM 1875 N N . TYR B 1 114 ? 9.977 -4.816 -14.539 1 96.81 114 TYR B N 1
ATOM 1876 C CA . TYR B 1 114 ? 9.227 -4.051 -13.555 1 96.81 114 TYR B CA 1
ATOM 1877 C C . TYR B 1 114 ? 9.758 -4.301 -12.148 1 96.81 114 TYR B C 1
ATOM 1879 O O . TYR B 1 114 ? 10.016 -3.359 -11.391 1 96.81 114 TYR B O 1
ATOM 1887 N N . ILE B 1 115 ? 9.898 -5.543 -11.82 1 95.81 115 ILE B N 1
ATOM 1888 C CA . ILE B 1 115 ? 10.336 -5.934 -10.484 1 95.81 115 ILE B CA 1
ATOM 1889 C C . ILE B 1 115 ? 11.742 -5.398 -10.227 1 95.81 115 ILE B C 1
ATOM 1891 O O . ILE B 1 115 ? 12.023 -4.855 -9.156 1 95.81 115 ILE B O 1
ATOM 1895 N N . GLU B 1 116 ? 12.57 -5.496 -11.188 1 93.62 116 GLU B N 1
ATOM 1896 C CA . GLU B 1 116 ? 13.961 -5.059 -11.047 1 93.62 116 GLU B CA 1
ATOM 1897 C C . GLU B 1 116 ? 14.039 -3.555 -10.812 1 93.62 116 GLU B C 1
ATOM 1899 O O . GLU B 1 116 ? 14.766 -3.098 -9.93 1 93.62 116 GLU B O 1
ATOM 1904 N N . VAL B 1 117 ? 13.266 -2.812 -11.508 1 94.06 117 VAL B N 1
ATOM 1905 C CA . VAL B 1 117 ? 13.383 -1.357 -11.484 1 94.06 117 VAL B CA 1
ATOM 1906 C C . VAL B 1 117 ? 12.594 -0.799 -10.305 1 94.06 117 VAL B C 1
ATOM 1908 O O . VAL B 1 117 ? 13.086 0.061 -9.57 1 94.06 117 VAL B O 1
ATOM 1911 N N . GLU B 1 118 ? 11.375 -1.287 -10.133 1 93.69 118 GLU B N 1
ATOM 1912 C CA . GLU B 1 118 ? 10.461 -0.659 -9.18 1 93.69 118 GLU B CA 1
ATOM 1913 C C . GLU B 1 118 ? 10.648 -1.234 -7.777 1 93.69 118 GLU B C 1
ATOM 1915 O O . GLU B 1 118 ? 10.367 -0.563 -6.785 1 93.69 118 GLU B O 1
ATOM 1920 N N . LEU B 1 119 ? 11.078 -2.428 -7.625 1 90.62 119 LEU B N 1
ATOM 1921 C CA . LEU B 1 119 ? 11.156 -3.051 -6.309 1 90.62 119 LEU B CA 1
ATOM 1922 C C . LEU B 1 119 ? 12.609 -3.199 -5.867 1 90.62 119 LEU B C 1
ATOM 1924 O O . LEU B 1 119 ? 12.938 -2.955 -4.703 1 90.62 119 LEU B O 1
ATOM 1928 N N . ASP B 1 120 ? 13.547 -3.76 -6.711 1 75.5 120 ASP B N 1
ATOM 1929 C CA . ASP B 1 120 ? 14.922 -4.074 -6.344 1 75.5 120 ASP B CA 1
ATOM 1930 C C . ASP B 1 120 ? 15.781 -2.812 -6.273 1 75.5 120 ASP B C 1
ATOM 1932 O O . ASP B 1 120 ? 16.719 -2.734 -5.477 1 75.5 120 ASP B O 1
ATOM 1936 N N . TYR B 1 121 ? 15.602 -1.903 -7.301 1 58.94 121 TYR B N 1
ATOM 1937 C CA . TYR B 1 121 ? 16.484 -0.747 -7.367 1 58.94 121 TYR B CA 1
ATOM 1938 C C . TYR B 1 121 ? 16.078 0.317 -6.359 1 58.94 121 TYR B C 1
ATOM 1940 O O . TYR B 1 121 ? 16.516 1.467 -6.445 1 58.94 121 TYR B O 1
ATOM 1948 N N . GLN B 1 122 ? 15.312 -0.084 -5.461 1 51.28 122 GLN B N 1
ATOM 1949 C CA . GLN B 1 122 ? 15.148 0.907 -4.402 1 51.28 122 GLN B CA 1
ATOM 1950 C C . GLN B 1 122 ? 16.188 0.724 -3.307 1 51.28 122 GLN B C 1
ATOM 1952 O O . GLN B 1 122 ? 16.719 -0.378 -3.115 1 51.28 122 GLN B O 1
#

Solvent-accessible surface area (backbone atoms only — not comparable to full-atom values): 12765 Å² total; per-residue (Å²): 68,34,43,34,18,39,46,41,49,66,39,78,41,79,45,74,72,45,99,76,28,94,45,50,64,40,40,40,47,56,52,50,58,59,40,52,82,82,37,66,49,37,36,40,29,25,68,91,36,74,74,31,51,62,41,62,72,58,42,60,88,84,47,47,72,43,67,37,85,55,43,48,24,19,34,41,32,35,60,62,35,27,41,38,11,32,39,38,48,31,64,52,33,73,73,61,39,35,41,39,72,48,79,43,72,38,90,43,92,36,43,66,53,41,45,46,58,58,50,62,68,101,67,33,43,34,17,39,45,42,49,66,39,77,40,80,45,74,74,45,98,77,28,94,46,51,65,40,38,40,45,56,52,50,58,58,39,52,82,80,38,66,49,37,36,40,28,26,66,91,38,75,74,31,52,60,42,62,71,57,41,60,89,85,48,48,72,43,68,36,86,56,42,47,25,19,34,42,33,35,60,62,34,28,41,37,12,31,40,38,48,31,63,51,32,71,73,61,40,35,39,40,72,48,77,43,73,38,89,43,93,35,44,67,52,40,46,46,58,58,48,62,67,102

Foldseek 3Di:
DEWAFQAADQDKDADDDDPQDPDRIDTPQVVVVSCLVPDAYEYEYAVVDPRCVVSVVSHDPSHHYDHDPPGHWGWDDFQFKIKGWRAGNDCCRPPNDDIDIDIDTDPDRGRVVCCCPVPVVD/DEWAFQAADQDKDADDDDPQDVDRIDTPQVVVVSCLVPDAYEYEYAVVDPRCVVSVVSHDPSHHYDHDPPGHWGWDDFQFKIKGWRAGNDCCRVPNDDIDIDIDTDPDRGRVVCCCPVPVVD

Organism: NCBI:txid2841257

Secondary structure (DSSP, 8-state):
-EEE-S-B---EEE---SSS-S-SEEEHHHHHHHHHTTS--EEEE-TT-GGGHHHHHHS-TTSEEEE-TTB---EEE-SSEEEEES--BSHIIIIISB--EEEEE--SSSHHHHIIIIII--/-EEE-S-B---EEE---SSS-S-SEEEHHHHHHHHHTTS--EEEE-TT-GGGHHHHHHS-TTSEEEE-TTB---EEE-SSEEEEES--BSHIIIIISB--EEEEE--SSSHHHHIIIIII--

InterPro domains:
  IPR001736 Phospholipase D/Transphosphatidylase [PS50035] (71-93)
  IPR025202 Cardiolipin synthase-like, phospholipase D-like domain [PF13091] (45-114)

Sequence (244 aa):
MALVSPWISDIEVVLPVNNRFDERKMYLSKAIEALEGDTEVLVLIRSDQEHNNYIKSHLSESVDVRSVPDLHAKAVVSEDSVYIGSANITRGGLFVNRELCQIVENEYDDVDQYIEVELDYQMALVSPWISDIEVVLPVNNRFDERKMYLSKAIEALEGDTEVLVLIRSDQEHNNYIKSHLSESVDVRSVPDLHAKAVVSEDSVYIGSANITRGGLFVNRELCQIVENEYDDVDQYIEVELDYQ

Nearest PDB structures (foldseek):
  4gel-assembly1_A  TM=5.547E-01  e=7.681E-03  Drosophila melanogaster
  8eug-assembly1_3  TM=3.908E-01  e=4.595E-01  Schizosaccharomyces pombe
  8eti-assembly1_3  TM=3.605E-01  e=9.387E-01  Schizosaccharomyces pombe
  8fkv-assembly1_NM  TM=3.155E-01  e=1.069E+00  Homo sapiens
  6f2r-assembly1_Q  TM=2.869E-01  e=6.586E+00  Homo sapiens

pLDDT: mean 91.27, std 9.67, range [51.28, 98.44]

Radius of gyration: 19.49 Å; Cα contacts (8 Å, |Δi|>4): 550; chains: 2; bounding box: 34×58×42 Å